Protein AF-A0A150R5T9-F1 (afdb_monomer_lite)

Radius of gyration: 18.79 Å; chains: 1; bounding box: 43×39×70 Å

Foldseek 3Di:
DPPVLVCVLPVQLVVLLVCLQCCCCPVVVFDSLLSCLQLVQLLVCQCQQVVCCCPPLVQKDFPDDSSVVSSSRSSQLSVLCVVCVVLLPPPDDPVSLQVLLQSQLQSQLVSQLVSQLSCVVVVRMDGLAPVVVVVDDSSVSSNVPSNVPRSVVSSLSRNLSSVSCCCCPVVVPSVCSVVSSVVRNVVVNVVSVVVSVVRRDPVSVVVVPDDPPDDDD

Sequence (217 aa):
MNPVQQRLLWLVPSLLMTIHFLYWPLVRGTSIAFPVFVAVIPFLFGLLMVGTAVRIWHLWSWTIPMPHVCFLWASYTTLGPLVLNDTISMPFSAMGVVKMSLLTGFISAVTGTVIDTISMDERLLTVHSRVAATGVGTVKTVIAYSFLFFGAFGLFIGPITKVGHYYLVELGDTSRIWLLILLTIVPICVLFLAYFALMSNPRGALAAKQPDSAGSP

Structure (mmCIF, N/CA/C/O backbone):
data_AF-A0A150R5T9-F1
#
_entry.id   AF-A0A150R5T9-F1
#
loop_
_atom_site.group_PDB
_atom_site.id
_atom_site.type_symbol
_atom_site.label_atom_id
_atom_site.label_alt_id
_atom_site.label_comp_id
_atom_site.label_asym_id
_atom_site.label_entity_id
_atom_site.label_seq_id
_atom_site.pdbx_PDB_ins_code
_atom_site.Cartn_x
_atom_site.Cartn_y
_atom_site.Cartn_z
_atom_site.occupancy
_atom_site.B_iso_or_equiv
_atom_site.auth_seq_id
_atom_site.auth_comp_id
_atom_site.auth_asym_id
_atom_site.auth_atom_id
_atom_site.pdbx_PDB_model_num
ATOM 1 N N . MET A 1 1 ? -10.426 -14.598 20.461 1.00 60.78 1 MET A N 1
ATOM 2 C CA . MET A 1 1 ? -10.060 -15.017 19.098 1.00 60.78 1 MET A CA 1
ATOM 3 C C . MET A 1 1 ? -9.721 -16.499 19.115 1.00 60.78 1 MET A C 1
ATOM 5 O O . MET A 1 1 ? -8.923 -16.915 19.951 1.00 60.78 1 MET A O 1
ATOM 9 N N . ASN A 1 2 ? -10.359 -17.309 18.268 1.00 72.31 2 ASN A N 1
ATOM 10 C CA . ASN A 1 2 ? -9.978 -18.716 18.115 1.00 72.31 2 ASN A CA 1
ATOM 11 C C . ASN A 1 2 ? -8.604 -18.781 17.403 1.00 72.31 2 ASN A C 1
ATOM 13 O O . ASN A 1 2 ? -8.370 -17.984 16.488 1.00 72.31 2 ASN A O 1
ATOM 17 N N . PRO A 1 3 ? -7.694 -19.704 17.772 1.00 69.19 3 PRO A N 1
ATOM 18 C CA . PRO A 1 3 ? -6.396 -19.889 17.112 1.00 69.19 3 PRO A CA 1
ATOM 19 C C . PRO A 1 3 ? -6.428 -19.901 15.574 1.00 69.19 3 PRO A C 1
ATOM 21 O O . PRO A 1 3 ? -5.470 -19.468 14.935 1.00 69.19 3 PRO A O 1
ATOM 24 N N . VAL A 1 4 ? -7.521 -20.370 14.965 1.00 66.81 4 VAL A N 1
ATOM 25 C CA . VAL A 1 4 ? -7.698 -20.391 13.503 1.00 66.81 4 VAL A CA 1
ATOM 26 C C . VAL A 1 4 ? -7.825 -18.979 12.919 1.00 66.81 4 VAL A C 1
ATOM 28 O O . VAL A 1 4 ? -7.137 -18.662 11.951 1.00 66.81 4 VAL A O 1
ATOM 31 N N . GLN A 1 5 ? -8.632 -18.108 13.531 1.00 67.31 5 GLN A N 1
ATOM 32 C CA . GLN A 1 5 ? -8.806 -16.712 13.098 1.00 67.31 5 GLN A CA 1
ATOM 33 C C . GLN A 1 5 ? -7.491 -15.935 13.212 1.00 67.31 5 GLN A C 1
ATOM 35 O O . GLN A 1 5 ? -7.099 -15.224 12.289 1.00 67.31 5 GLN A O 1
ATOM 40 N N . GLN A 1 6 ? -6.748 -16.167 14.299 1.00 67.81 6 GLN A N 1
ATOM 41 C CA . GLN A 1 6 ? -5.431 -15.569 14.498 1.00 67.81 6 GLN A CA 1
ATOM 42 C C . GLN A 1 6 ? -4.438 -15.990 13.414 1.00 67.81 6 GLN A C 1
ATOM 44 O O . GLN A 1 6 ? -3.696 -15.157 12.907 1.00 67.81 6 GLN A O 1
ATOM 49 N N . ARG A 1 7 ? -4.428 -17.270 13.029 1.00 71.88 7 ARG A N 1
ATOM 50 C CA . ARG A 1 7 ? -3.554 -17.764 11.956 1.00 71.88 7 ARG A CA 1
ATOM 51 C C . ARG A 1 7 ? -3.935 -17.178 10.601 1.00 71.88 7 ARG A C 1
ATOM 53 O O . ARG A 1 7 ? -3.044 -16.776 9.863 1.00 71.88 7 ARG A O 1
ATOM 60 N N . LEU A 1 8 ? -5.228 -17.089 10.288 1.00 70.12 8 LEU A N 1
ATOM 61 C CA . LEU A 1 8 ? -5.704 -16.531 9.018 1.0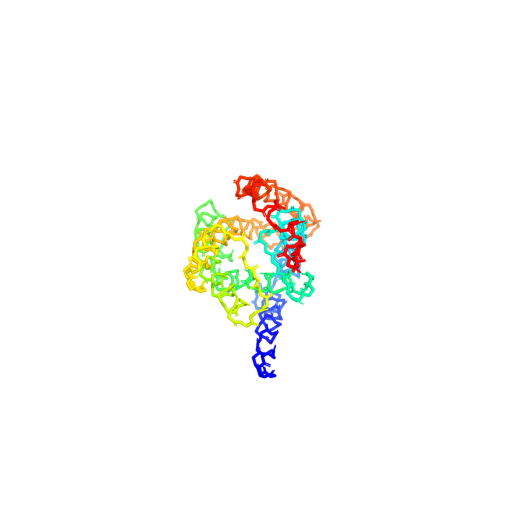0 70.12 8 LEU A CA 1
ATOM 62 C C . LEU A 1 8 ? -5.364 -15.045 8.866 1.00 70.12 8 LEU A C 1
ATOM 64 O O . LEU A 1 8 ? -4.950 -14.633 7.782 1.00 70.12 8 LEU A O 1
ATOM 68 N N . LEU A 1 9 ? -5.444 -14.276 9.958 1.00 75.62 9 LEU A N 1
ATOM 69 C CA . LEU A 1 9 ? -5.082 -12.858 9.977 1.00 75.62 9 LEU A CA 1
ATOM 70 C C . LEU A 1 9 ? -3.627 -12.609 9.556 1.00 75.62 9 LEU A C 1
ATOM 72 O O . LEU A 1 9 ? -3.348 -11.578 8.957 1.00 75.62 9 LEU A O 1
ATOM 76 N N . TRP A 1 10 ? -2.711 -13.540 9.836 1.00 82.25 10 TRP A N 1
ATOM 77 C CA . TRP A 1 10 ? -1.294 -13.416 9.468 1.00 82.25 10 TRP A CA 1
ATOM 78 C C . TRP A 1 10 ? -0.943 -14.146 8.176 1.00 82.25 10 TRP A C 1
ATOM 80 O O . TRP A 1 10 ? -0.088 -13.681 7.418 1.00 82.25 10 TRP A O 1
ATOM 90 N N . LEU A 1 11 ? -1.606 -15.270 7.904 1.00 87.69 11 LEU A N 1
ATOM 91 C CA . LEU A 1 11 ? -1.332 -16.105 6.740 1.00 87.69 11 LEU A CA 1
ATOM 92 C C . LEU A 1 11 ? -1.609 -15.348 5.441 1.00 87.69 11 LEU A C 1
ATOM 94 O O . LEU A 1 11 ? -0.759 -15.340 4.556 1.00 87.69 11 LEU A O 1
ATOM 98 N N . VAL A 1 12 ? -2.763 -14.681 5.339 1.00 89.12 12 VAL A N 1
ATOM 99 C CA . VAL A 1 12 ? -3.156 -13.962 4.118 1.00 89.12 12 VAL A CA 1
ATOM 100 C C . VAL A 1 12 ? -2.175 -12.824 3.784 1.00 89.12 12 VAL A C 1
ATOM 102 O O . VAL A 1 12 ? -1.632 -12.839 2.680 1.00 89.12 12 VAL A O 1
ATOM 105 N N . PRO A 1 13 ? -1.847 -11.894 4.703 1.00 91.38 13 PRO A N 1
ATOM 106 C CA . PRO A 1 13 ? -0.811 -10.880 4.481 1.00 91.38 13 PRO A CA 1
ATOM 107 C C . PRO A 1 13 ? 0.553 -11.461 4.094 1.00 91.38 13 PRO A C 1
ATOM 109 O O . PRO A 1 13 ? 1.187 -10.983 3.156 1.00 91.38 13 PRO A O 1
ATOM 112 N N . SER A 1 14 ? 0.986 -12.528 4.773 1.00 92.81 14 SER A N 1
ATOM 113 C CA . SER A 1 14 ? 2.282 -13.170 4.513 1.00 92.81 14 SER A CA 1
ATOM 114 C C . SER A 1 14 ? 2.349 -13.784 3.116 1.00 92.81 14 SER A C 1
ATOM 116 O O . SER A 1 14 ? 3.346 -13.622 2.409 1.00 92.81 14 SER A O 1
ATOM 118 N N . LEU A 1 15 ? 1.273 -14.452 2.693 1.00 93.81 15 LEU A N 1
ATOM 119 C CA . LEU A 1 15 ? 1.143 -14.994 1.344 1.00 93.81 15 LEU A CA 1
ATOM 120 C C . LEU A 1 15 ? 1.102 -13.879 0.303 1.00 93.81 15 LEU A C 1
ATOM 122 O O . LEU A 1 15 ? 1.831 -13.962 -0.679 1.00 93.81 15 LEU A O 1
ATOM 126 N N . LEU A 1 16 ? 0.316 -12.823 0.526 1.00 93.44 16 LEU A N 1
ATOM 127 C CA . LEU A 1 16 ? 0.246 -11.677 -0.386 1.00 93.44 16 LEU A CA 1
ATOM 128 C C . LEU A 1 16 ? 1.615 -11.035 -0.589 1.00 93.44 16 LEU A C 1
ATOM 130 O O . LEU A 1 16 ? 2.010 -10.788 -1.726 1.00 93.44 16 LEU A O 1
ATOM 134 N N . MET A 1 17 ? 2.361 -10.816 0.494 1.00 95.12 17 MET A N 1
ATOM 135 C CA . MET A 1 17 ? 3.683 -10.209 0.405 1.00 95.12 17 MET A CA 1
ATOM 136 C C . MET A 1 17 ? 4.687 -11.138 -0.283 1.00 95.12 17 MET A C 1
ATOM 138 O O . MET A 1 17 ? 5.456 -10.698 -1.133 1.00 95.12 17 MET A O 1
ATOM 142 N N . THR A 1 18 ? 4.629 -12.439 0.003 1.00 96.25 18 THR A N 1
ATOM 143 C CA . THR A 1 18 ? 5.462 -13.442 -0.679 1.00 96.25 18 THR A CA 1
ATOM 144 C C . THR A 1 18 ? 5.159 -13.482 -2.177 1.00 96.25 18 THR A C 1
ATOM 146 O O . THR A 1 18 ? 6.074 -13.403 -2.993 1.00 96.25 18 THR A O 1
ATOM 149 N N . ILE A 1 19 ? 3.879 -13.530 -2.556 1.00 96.31 19 ILE A N 1
ATOM 150 C CA . ILE A 1 19 ? 3.444 -13.490 -3.957 1.00 96.31 19 ILE A CA 1
ATOM 151 C C . ILE A 1 19 ? 3.919 -12.197 -4.615 1.00 96.31 19 ILE A C 1
ATOM 153 O O . ILE A 1 19 ? 4.456 -12.258 -5.711 1.00 96.31 19 ILE A O 1
ATOM 157 N N . HIS A 1 20 ? 3.796 -11.045 -3.954 1.00 95.38 20 HIS A N 1
ATOM 158 C CA . HIS A 1 20 ? 4.288 -9.764 -4.468 1.00 95.38 20 HIS A CA 1
ATOM 159 C C . HIS A 1 20 ? 5.788 -9.804 -4.771 1.00 95.38 20 HIS A C 1
ATOM 161 O O . HIS A 1 20 ? 6.204 -9.500 -5.887 1.00 95.38 20 HIS A O 1
ATOM 167 N N . PHE A 1 21 ? 6.607 -10.246 -3.819 1.00 96.62 21 PHE A N 1
ATOM 168 C CA . PHE A 1 21 ? 8.060 -10.296 -3.994 1.00 96.62 21 PHE A CA 1
ATOM 169 C C . PHE A 1 21 ? 8.538 -11.350 -5.003 1.00 96.62 21 PHE A C 1
ATOM 171 O O . PHE A 1 21 ? 9.609 -11.176 -5.580 1.00 96.62 21 PHE A O 1
ATOM 178 N N . LEU A 1 22 ? 7.759 -12.408 -5.249 1.00 96.31 22 LEU A N 1
ATOM 179 C CA . LEU A 1 22 ? 8.083 -13.437 -6.242 1.00 96.31 22 LEU A CA 1
ATOM 180 C C . LEU A 1 22 ? 7.537 -13.111 -7.637 1.00 96.31 22 LEU A C 1
ATOM 182 O O . LEU A 1 22 ? 8.223 -13.330 -8.631 1.00 96.31 22 LEU A O 1
ATOM 186 N N . TYR A 1 23 ? 6.320 -12.579 -7.728 1.00 96.00 23 TYR A N 1
ATOM 187 C CA . TYR A 1 23 ? 5.625 -12.346 -8.992 1.00 96.00 23 TYR A CA 1
ATOM 188 C C . TYR A 1 23 ? 6.390 -11.373 -9.890 1.00 96.00 23 TYR A C 1
ATOM 190 O O . TYR A 1 23 ? 6.631 -11.667 -11.060 1.00 96.00 23 TYR A O 1
ATOM 198 N N . TRP A 1 24 ? 6.811 -10.228 -9.353 1.00 94.94 24 TRP A N 1
ATOM 199 C CA . TRP A 1 24 ? 7.452 -9.191 -10.163 1.00 94.94 24 TRP A CA 1
ATOM 200 C C . TRP A 1 24 ? 8.783 -9.660 -10.782 1.00 94.94 24 TRP A C 1
ATOM 202 O O . TRP A 1 24 ? 8.922 -9.573 -12.005 1.00 94.94 24 TRP A O 1
ATOM 212 N N . PRO A 1 25 ? 9.723 -10.256 -10.024 1.00 95.12 25 PRO A N 1
ATOM 213 C CA . PRO A 1 25 ? 10.957 -10.756 -10.619 1.00 95.12 25 PRO A CA 1
ATOM 214 C C . PRO A 1 25 ? 10.773 -12.009 -11.471 1.00 95.12 25 PRO A C 1
ATOM 216 O O . PRO A 1 25 ? 11.349 -12.091 -12.551 1.00 95.12 25 PRO A O 1
ATOM 219 N N . LEU A 1 26 ? 9.976 -12.984 -11.019 1.00 96.12 26 LEU A N 1
ATOM 220 C CA . LEU A 1 26 ? 9.905 -14.291 -11.684 1.00 96.12 26 LEU A CA 1
ATOM 221 C C . LEU A 1 26 ? 8.956 -14.311 -12.883 1.00 96.12 26 LEU A C 1
ATOM 223 O O . LEU A 1 26 ? 9.226 -15.007 -13.855 1.00 96.12 26 LEU A O 1
ATOM 227 N N . VAL A 1 27 ? 7.845 -13.571 -12.824 1.00 94.06 27 VAL A N 1
ATOM 228 C CA . VAL A 1 27 ? 6.820 -13.571 -13.883 1.00 94.06 27 VAL A CA 1
ATOM 229 C C . VAL A 1 27 ? 6.990 -12.380 -14.816 1.00 94.06 27 VAL A C 1
ATOM 231 O O . VAL A 1 27 ? 6.840 -12.518 -16.027 1.00 94.06 27 VAL A O 1
ATOM 234 N N . ARG A 1 28 ? 7.304 -11.199 -14.269 1.00 91.62 28 ARG A N 1
ATOM 235 C CA . ARG A 1 28 ? 7.463 -9.964 -15.055 1.00 91.62 28 ARG A CA 1
ATOM 236 C C . ARG A 1 28 ? 8.916 -9.628 -15.388 1.00 91.62 28 ARG A C 1
ATOM 238 O O . ARG A 1 28 ? 9.143 -8.669 -16.116 1.00 91.62 28 ARG A O 1
ATOM 245 N N . GLY A 1 29 ? 9.882 -10.406 -14.896 1.00 90.31 29 GLY A N 1
ATOM 246 C CA . GLY A 1 29 ? 11.302 -10.206 -15.196 1.00 90.31 29 GLY A CA 1
ATOM 247 C C . GLY A 1 29 ? 11.871 -8.897 -14.645 1.00 90.31 29 GLY A C 1
ATOM 248 O O . GLY A 1 29 ? 12.865 -8.399 -15.167 1.00 90.31 29 GLY A O 1
ATOM 249 N N . THR A 1 30 ? 11.238 -8.295 -13.633 1.00 91.25 30 THR A N 1
ATOM 250 C CA . THR A 1 30 ? 11.674 -6.999 -13.094 1.00 91.25 30 THR A CA 1
ATOM 251 C C . THR A 1 30 ? 12.735 -7.162 -12.007 1.00 91.25 30 THR A C 1
ATOM 253 O O . THR A 1 30 ? 12.811 -8.180 -11.324 1.00 91.25 30 THR A O 1
ATOM 256 N N . SER A 1 31 ? 13.506 -6.108 -11.739 1.00 92.94 31 SER A N 1
ATOM 257 C CA . SER A 1 31 ? 14.333 -6.056 -10.526 1.00 92.94 31 SER A CA 1
ATOM 258 C C . SER A 1 31 ? 13.476 -6.127 -9.251 1.00 92.94 31 SER A C 1
ATOM 260 O O . SER A 1 31 ? 12.324 -5.685 -9.238 1.00 92.94 31 SER A O 1
ATOM 262 N N . ILE A 1 32 ? 14.071 -6.603 -8.148 1.00 95.06 32 ILE A N 1
ATOM 263 C CA . ILE A 1 32 ? 13.472 -6.579 -6.801 1.00 95.06 32 ILE A CA 1
ATOM 264 C C . ILE A 1 32 ? 13.220 -5.148 -6.296 1.00 95.06 32 ILE A C 1
ATOM 266 O O . ILE A 1 32 ? 12.430 -4.936 -5.378 1.00 95.06 32 ILE A O 1
ATOM 270 N N . ALA A 1 33 ? 13.857 -4.147 -6.910 1.00 95.94 33 ALA A N 1
ATOM 271 C CA . ALA A 1 33 ? 13.681 -2.744 -6.555 1.00 95.94 33 ALA A CA 1
ATOM 272 C C . ALA A 1 33 ? 12.210 -2.300 -6.631 1.00 95.94 33 ALA A C 1
ATOM 274 O O . ALA A 1 33 ? 11.739 -1.578 -5.755 1.00 95.94 33 ALA A O 1
ATOM 275 N N . PHE A 1 34 ? 11.465 -2.761 -7.640 1.00 95.25 34 PHE A N 1
ATOM 276 C CA . PHE A 1 34 ? 10.059 -2.399 -7.800 1.00 95.25 34 PHE A CA 1
ATOM 277 C C . PHE A 1 34 ? 9.152 -2.961 -6.689 1.00 95.25 34 PHE A C 1
ATOM 279 O O . PHE A 1 34 ? 8.464 -2.167 -6.041 1.00 95.25 34 PHE A O 1
ATOM 286 N N . PRO A 1 35 ? 9.150 -4.275 -6.380 1.00 95.38 35 PRO A N 1
ATOM 287 C CA . PRO A 1 35 ? 8.343 -4.778 -5.276 1.00 95.38 35 PRO A CA 1
ATOM 288 C C . PRO A 1 35 ? 8.750 -4.188 -3.917 1.00 95.38 35 PRO A C 1
ATOM 290 O O . PRO A 1 35 ? 7.856 -3.891 -3.121 1.00 95.38 35 PRO A O 1
ATOM 293 N N . VAL A 1 36 ? 10.047 -3.925 -3.677 1.00 96.06 36 VAL A N 1
ATOM 294 C CA . VAL A 1 36 ? 10.515 -3.192 -2.482 1.00 96.06 36 VAL A CA 1
ATOM 295 C C . VAL A 1 36 ? 9.888 -1.801 -2.419 1.00 96.06 36 VAL A C 1
ATOM 297 O O . VAL A 1 36 ? 9.308 -1.445 -1.396 1.00 96.06 36 VAL A O 1
ATOM 300 N N . PHE A 1 37 ? 9.968 -1.029 -3.505 1.00 95.81 37 PHE A N 1
ATOM 301 C CA . PHE A 1 37 ? 9.407 0.320 -3.586 1.00 95.81 37 PHE A CA 1
ATOM 302 C C . PHE A 1 37 ? 7.922 0.335 -3.203 1.00 95.81 37 PHE A C 1
ATOM 304 O O . PHE A 1 37 ? 7.515 1.083 -2.313 1.00 95.81 37 PHE A O 1
ATOM 311 N N . VAL A 1 38 ? 7.130 -0.552 -3.808 1.00 94.19 38 VAL A N 1
ATOM 312 C CA . VAL A 1 38 ? 5.682 -0.641 -3.574 1.00 94.19 38 VAL A CA 1
ATOM 313 C C . VAL A 1 38 ? 5.344 -1.044 -2.134 1.00 94.19 38 VAL A C 1
ATOM 315 O O . VAL A 1 38 ? 4.374 -0.531 -1.584 1.00 94.19 38 VAL A O 1
ATOM 318 N N . ALA A 1 39 ? 6.114 -1.941 -1.513 1.00 95.38 39 ALA A N 1
ATOM 319 C CA . ALA A 1 39 ? 5.830 -2.434 -0.162 1.00 95.38 39 ALA A CA 1
ATOM 320 C C . ALA A 1 39 ? 6.323 -1.486 0.947 1.00 95.38 39 ALA A C 1
ATOM 322 O O . ALA A 1 39 ? 5.670 -1.337 1.982 1.00 95.38 39 ALA A O 1
ATOM 323 N N . VAL A 1 40 ? 7.464 -0.820 0.744 1.00 95.56 40 VAL A N 1
ATOM 324 C CA . VAL A 1 40 ? 8.081 0.047 1.761 1.00 95.56 40 VAL A CA 1
ATOM 325 C C . VAL A 1 40 ? 7.263 1.314 2.000 1.00 95.56 40 VAL A C 1
ATOM 327 O O . VAL A 1 40 ? 7.129 1.737 3.146 1.00 95.56 40 VAL A O 1
ATOM 330 N N . ILE A 1 41 ? 6.674 1.908 0.961 1.00 94.44 41 ILE A N 1
ATOM 331 C CA . ILE A 1 41 ? 5.875 3.138 1.090 1.00 94.44 41 ILE A CA 1
ATOM 332 C C . ILE A 1 41 ? 4.703 2.985 2.080 1.00 94.44 41 ILE A C 1
ATOM 334 O O . ILE A 1 41 ? 4.657 3.749 3.046 1.00 94.44 41 ILE A O 1
ATOM 338 N N . PRO A 1 42 ? 3.771 2.024 1.920 1.00 93.62 42 PRO A N 1
ATOM 339 C CA . PRO A 1 42 ? 2.676 1.838 2.870 1.00 93.62 42 PRO A CA 1
ATOM 340 C C . PRO A 1 42 ? 3.157 1.418 4.260 1.00 93.62 42 PRO A C 1
ATOM 342 O O . PRO A 1 42 ? 2.545 1.807 5.253 1.00 93.62 42 PRO A O 1
ATOM 345 N N . PHE A 1 43 ? 4.273 0.689 4.356 1.00 95.50 43 PHE A N 1
ATOM 346 C CA . PHE A 1 43 ? 4.866 0.338 5.645 1.00 95.50 43 PHE A CA 1
ATOM 347 C C . PHE A 1 43 ? 5.357 1.581 6.403 1.00 95.50 43 PHE A C 1
ATOM 349 O O . PHE A 1 43 ? 4.992 1.790 7.562 1.00 95.50 43 PHE A O 1
ATOM 356 N N . LEU A 1 44 ? 6.142 2.441 5.744 1.00 95.00 44 LEU A N 1
ATOM 357 C CA . LEU A 1 44 ? 6.617 3.701 6.320 1.00 95.00 44 LEU A CA 1
ATOM 358 C C . LEU A 1 44 ? 5.458 4.648 6.622 1.00 95.00 44 LEU A C 1
ATOM 360 O O . LEU A 1 44 ? 5.456 5.295 7.666 1.00 95.00 44 LEU A O 1
ATOM 364 N N . PHE A 1 45 ? 4.448 4.696 5.752 1.00 93.69 45 PHE A N 1
ATOM 365 C CA . PHE A 1 45 ? 3.245 5.485 5.994 1.00 93.69 45 PHE A CA 1
ATOM 366 C C . PHE A 1 45 ? 2.521 5.003 7.253 1.00 93.69 45 PHE A C 1
ATOM 368 O O . PHE A 1 45 ? 2.160 5.822 8.092 1.00 93.69 45 PHE A O 1
ATOM 375 N N . GLY A 1 46 ? 2.375 3.690 7.443 1.00 92.62 46 GLY A N 1
ATOM 376 C CA . GLY A 1 46 ? 1.842 3.116 8.677 1.00 92.62 46 GLY A CA 1
ATOM 377 C C . GLY A 1 46 ? 2.623 3.579 9.910 1.00 92.62 46 GLY A C 1
ATOM 378 O O . GLY A 1 46 ? 2.042 4.104 10.861 1.00 92.62 46 GLY A O 1
ATOM 379 N N . LEU A 1 47 ? 3.952 3.471 9.874 1.00 92.50 47 LEU A N 1
ATOM 380 C CA . LEU A 1 47 ? 4.799 3.851 11.006 1.00 92.50 47 LEU A CA 1
ATOM 381 C C . LEU A 1 47 ? 4.692 5.340 11.343 1.00 92.50 47 LEU A C 1
ATOM 383 O O . LEU A 1 47 ? 4.550 5.699 12.513 1.00 92.50 47 LEU A O 1
ATOM 387 N N . LEU A 1 48 ? 4.762 6.197 10.325 1.00 92.62 48 LEU A N 1
ATOM 388 C CA . LEU A 1 48 ? 4.803 7.644 10.499 1.00 92.62 48 LEU A CA 1
ATOM 389 C C . LEU A 1 48 ? 3.417 8.218 10.771 1.00 92.62 48 LEU A C 1
ATOM 391 O O . LEU A 1 48 ? 3.249 9.002 11.696 1.00 92.62 48 LEU A O 1
ATOM 395 N N . MET A 1 49 ? 2.410 7.830 9.996 1.00 91.06 49 MET A N 1
ATOM 396 C CA . MET A 1 49 ? 1.101 8.478 10.012 1.00 91.06 49 MET A CA 1
ATOM 397 C C . MET A 1 49 ? 0.121 7.793 10.942 1.00 91.06 49 MET A C 1
ATOM 399 O O . MET A 1 49 ? -0.454 8.449 11.810 1.00 91.06 49 MET A O 1
ATOM 403 N N . VAL A 1 50 ? -0.037 6.477 10.818 1.00 88.25 50 VAL A N 1
ATOM 404 C CA . VAL A 1 50 ? -0.931 5.718 11.707 1.00 88.25 50 VAL A CA 1
ATOM 405 C C . VAL A 1 50 ? -0.355 5.695 13.117 1.00 88.25 50 VAL A C 1
ATOM 407 O O . VAL A 1 50 ? -1.079 5.938 14.081 1.00 88.25 50 VAL A O 1
ATOM 410 N N . GLY A 1 51 ? 0.963 5.513 13.245 1.00 87.94 51 GLY A N 1
ATOM 411 C CA . GLY A 1 51 ? 1.662 5.621 14.524 1.00 87.94 51 GLY A CA 1
ATOM 412 C C . GLY A 1 51 ? 1.425 6.965 15.217 1.00 87.94 51 GLY A C 1
ATOM 413 O O . GLY A 1 51 ? 1.114 6.996 16.410 1.00 87.94 51 GLY A O 1
ATOM 414 N N . THR A 1 52 ? 1.492 8.072 14.472 1.00 87.94 52 THR A N 1
ATOM 415 C CA . THR A 1 52 ? 1.207 9.412 15.009 1.00 87.94 52 THR A CA 1
ATOM 416 C C . THR A 1 52 ? -0.275 9.583 15.354 1.00 87.94 52 THR A C 1
ATOM 418 O O . THR A 1 52 ? -0.592 10.085 16.429 1.00 87.94 52 THR A O 1
ATOM 421 N N . ALA A 1 53 ? -1.195 9.098 14.519 1.00 86.50 53 ALA A N 1
ATOM 422 C CA . ALA A 1 53 ? -2.635 9.116 14.796 1.00 86.50 53 ALA A CA 1
ATOM 423 C C . ALA A 1 53 ? -3.042 8.345 16.051 1.00 86.50 53 ALA A C 1
ATOM 425 O O . ALA A 1 53 ? -3.920 8.795 16.786 1.00 86.50 53 ALA A O 1
ATOM 426 N N . VAL A 1 54 ? -2.376 7.228 16.332 1.00 87.38 54 VAL A N 1
ATOM 427 C CA . VAL A 1 54 ? -2.581 6.445 17.556 1.00 87.38 54 VAL A CA 1
ATOM 428 C C . VAL A 1 54 ? -2.008 7.165 18.779 1.00 87.38 54 VAL A C 1
ATOM 430 O O . VAL A 1 54 ? -2.651 7.205 19.826 1.00 87.38 54 VAL A O 1
ATOM 433 N N . ARG A 1 55 ? -0.807 7.747 18.662 1.00 86.69 55 ARG A N 1
ATOM 434 C CA . ARG A 1 55 ? -0.077 8.327 19.805 1.00 86.69 55 ARG A CA 1
ATOM 435 C C . ARG A 1 55 ? -0.501 9.745 20.174 1.00 86.69 55 ARG A C 1
ATOM 437 O O . ARG A 1 55 ? -0.557 10.051 21.357 1.00 86.69 55 ARG A O 1
ATOM 444 N N . ILE A 1 56 ? -0.727 10.606 19.184 1.00 86.00 56 ILE A N 1
ATOM 445 C CA . ILE A 1 56 ? -0.960 12.044 19.389 1.00 86.00 56 ILE A CA 1
ATOM 446 C C . ILE A 1 56 ? -2.453 12.354 19.404 1.00 86.00 56 ILE A C 1
ATOM 448 O O . ILE A 1 56 ? -2.940 13.035 20.301 1.00 86.00 56 ILE A O 1
ATOM 452 N N . TRP A 1 57 ? -3.181 11.858 18.404 1.00 82.25 57 TRP A N 1
ATOM 453 C CA . TRP A 1 57 ? -4.596 12.191 18.218 1.00 82.25 57 TRP A CA 1
ATOM 454 C C . TRP A 1 57 ? -5.552 11.148 18.791 1.00 82.25 57 TRP A C 1
ATOM 456 O O . TRP A 1 57 ? -6.757 11.387 18.807 1.00 82.25 57 TRP A O 1
ATOM 466 N N . HIS A 1 58 ? -5.023 10.015 19.262 1.00 85.75 58 HIS A N 1
ATOM 467 C CA . HIS A 1 58 ? -5.782 8.897 19.817 1.00 85.75 58 HIS A CA 1
ATOM 468 C C . HIS A 1 58 ? -6.957 8.459 18.934 1.00 85.75 58 HIS A C 1
ATOM 470 O O . HIS A 1 58 ? -7.979 8.034 19.451 1.00 85.75 58 HIS A O 1
ATOM 476 N N . LEU A 1 59 ? -6.828 8.552 17.604 1.00 84.62 59 LEU A N 1
ATOM 477 C CA . LEU A 1 59 ? -7.915 8.200 16.676 1.00 84.62 59 LEU A CA 1
ATOM 478 C C . LEU A 1 59 ? -8.196 6.694 16.673 1.00 84.62 59 LEU A C 1
ATOM 480 O O . LEU A 1 59 ? -9.324 6.259 16.445 1.00 84.62 59 LEU A O 1
ATOM 484 N N . TRP A 1 60 ? -7.158 5.907 16.950 1.00 89.50 60 TRP A N 1
ATOM 485 C CA . TRP A 1 60 ? -7.201 4.455 16.971 1.00 89.50 60 TRP A CA 1
ATOM 486 C C . TRP A 1 60 ? -6.424 3.906 18.158 1.00 89.50 60 TRP A C 1
ATOM 488 O O . TRP A 1 60 ? -5.488 4.526 18.667 1.00 89.50 60 TRP A O 1
ATOM 498 N N . SER A 1 61 ? -6.775 2.699 18.571 1.00 90.19 61 SER A N 1
ATOM 499 C CA . SER A 1 61 ? -5.968 1.880 19.467 1.00 90.19 61 SER A CA 1
ATOM 500 C C . SER A 1 61 ? -5.874 0.477 18.900 1.00 90.19 61 SER A C 1
ATOM 502 O O . SER A 1 61 ? -6.885 -0.111 18.530 1.00 90.19 61 SER A O 1
ATOM 504 N N . TRP A 1 62 ? -4.651 -0.037 18.830 1.00 90.25 62 TRP A N 1
ATOM 505 C CA . TRP A 1 62 ? -4.365 -1.379 18.344 1.00 90.25 62 TRP A CA 1
ATOM 506 C C . TRP A 1 62 ? -3.851 -2.232 19.497 1.00 90.25 62 TRP A C 1
ATOM 508 O O . TRP A 1 62 ? -2.989 -1.786 20.254 1.00 90.25 62 TRP A O 1
ATOM 518 N N . THR A 1 63 ? -4.357 -3.457 19.625 1.00 89.88 63 THR A N 1
ATOM 519 C CA . THR A 1 63 ? -3.867 -4.419 20.631 1.00 89.88 63 THR A CA 1
ATOM 520 C C . THR A 1 63 ? -2.596 -5.140 20.179 1.00 89.88 63 THR A C 1
ATOM 522 O O . THR A 1 63 ? -1.888 -5.728 20.994 1.00 89.88 63 THR A O 1
ATOM 525 N N . ILE A 1 64 ? -2.284 -5.072 18.882 1.00 88.31 64 ILE A N 1
ATOM 526 C CA . ILE A 1 64 ? -1.078 -5.636 18.274 1.00 88.31 64 ILE A CA 1
ATOM 527 C C . ILE A 1 64 ? 0.017 -4.571 18.092 1.00 88.31 64 ILE A C 1
ATOM 529 O O . ILE A 1 64 ? -0.289 -3.385 17.936 1.00 88.31 64 ILE A O 1
ATOM 533 N N . PRO A 1 65 ? 1.308 -4.962 18.068 1.00 90.31 65 PRO A N 1
ATOM 534 C CA . PRO A 1 65 ? 2.402 -4.010 17.910 1.00 90.31 65 PRO A CA 1
ATOM 535 C C . PRO A 1 65 ? 2.339 -3.253 16.578 1.00 90.31 65 PRO A C 1
ATOM 537 O O . PRO A 1 65 ? 2.070 -3.839 15.531 1.00 90.31 65 PRO A O 1
ATOM 540 N N . MET A 1 66 ? 2.699 -1.966 16.592 1.00 90.19 66 MET A N 1
ATOM 541 C CA . MET A 1 66 ? 2.639 -1.097 15.407 1.00 90.19 66 MET A CA 1
ATOM 542 C C . MET A 1 66 ? 3.344 -1.660 14.157 1.00 90.19 66 MET A C 1
ATOM 544 O O . MET A 1 66 ? 2.749 -1.588 13.083 1.00 90.19 66 MET A O 1
ATOM 548 N N . PRO A 1 67 ? 4.542 -2.282 14.237 1.00 92.00 67 PRO A N 1
ATOM 549 C CA . PRO A 1 67 ? 5.172 -2.881 13.056 1.00 92.00 67 PRO A CA 1
ATOM 550 C C . PRO A 1 67 ? 4.308 -3.951 12.381 1.00 92.00 67 PRO A C 1
ATOM 552 O O . PRO A 1 67 ? 4.33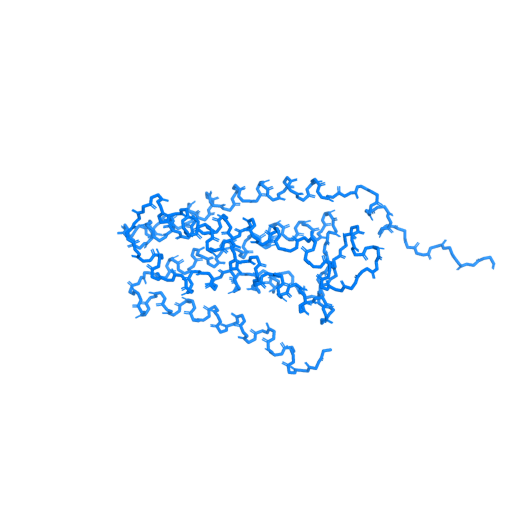5 -4.087 11.161 1.00 92.00 67 PRO A O 1
ATOM 555 N N . HIS A 1 68 ? 3.501 -4.673 13.161 1.00 91.00 68 HIS A N 1
ATOM 556 C CA . HIS A 1 68 ? 2.592 -5.677 12.629 1.00 91.00 68 HIS A CA 1
ATOM 557 C C . HIS A 1 68 ? 1.403 -5.026 11.914 1.00 91.00 68 HIS A C 1
ATOM 559 O O . HIS A 1 68 ? 1.042 -5.463 10.828 1.00 91.00 68 HIS A O 1
ATOM 565 N N . VAL A 1 69 ? 0.847 -3.937 12.461 1.00 90.31 69 VAL A N 1
ATOM 566 C CA . VAL A 1 69 ? -0.180 -3.125 11.778 1.00 90.31 69 VAL A CA 1
ATOM 567 C C . VAL A 1 69 ? 0.354 -2.606 10.440 1.00 90.31 69 VAL A C 1
ATOM 569 O O . VAL A 1 69 ? -0.300 -2.743 9.409 1.00 90.31 69 VAL A O 1
ATOM 572 N N . CYS A 1 70 ? 1.582 -2.081 10.435 1.00 92.94 70 CYS A N 1
ATOM 573 C CA . CYS A 1 70 ? 2.238 -1.573 9.229 1.00 92.94 70 CYS A CA 1
ATOM 574 C C . CYS A 1 70 ? 2.458 -2.681 8.193 1.00 92.94 70 CYS A C 1
ATOM 576 O O . CYS A 1 70 ? 2.253 -2.459 7.002 1.00 92.94 70 CYS A O 1
ATOM 578 N N . PHE A 1 71 ? 2.834 -3.883 8.638 1.00 93.06 71 PHE A N 1
ATOM 579 C CA . PHE A 1 71 ? 2.966 -5.050 7.771 1.00 93.06 71 PHE A CA 1
ATOM 580 C C . PHE A 1 71 ? 1.627 -5.481 7.163 1.00 93.06 71 PHE A C 1
ATOM 582 O O . PHE A 1 71 ? 1.569 -5.717 5.955 1.00 93.06 71 PHE A O 1
ATOM 589 N N . LEU A 1 7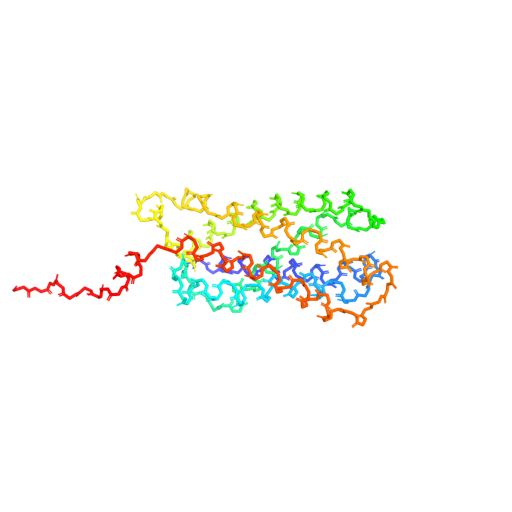2 ? 0.550 -5.540 7.959 1.00 91.38 72 LEU A N 1
ATOM 590 C CA . LEU A 1 72 ? -0.799 -5.824 7.455 1.00 91.38 72 LEU A CA 1
ATOM 591 C C . LEU A 1 72 ? -1.156 -4.832 6.346 1.00 91.38 72 LEU A C 1
ATOM 593 O O . LEU A 1 72 ? -1.484 -5.227 5.230 1.00 91.38 72 LEU A O 1
ATOM 597 N N . TRP A 1 73 ? -1.011 -3.539 6.626 1.00 88.88 73 TRP A N 1
ATOM 598 C CA . TRP A 1 73 ? -1.356 -2.474 5.690 1.00 88.88 73 TRP A CA 1
ATOM 599 C C . TRP A 1 73 ? -0.524 -2.519 4.411 1.00 88.88 73 TRP A C 1
ATOM 601 O O . TRP A 1 73 ? -1.082 -2.422 3.317 1.00 88.88 73 TRP A O 1
ATOM 611 N N . ALA A 1 74 ? 0.789 -2.721 4.525 1.00 93.44 74 ALA A N 1
ATOM 612 C CA . ALA A 1 74 ? 1.659 -2.897 3.369 1.00 93.44 74 ALA A CA 1
ATOM 613 C C . ALA A 1 74 ? 1.223 -4.094 2.516 1.00 93.44 74 ALA A C 1
ATOM 615 O O . ALA A 1 74 ? 1.090 -3.964 1.300 1.00 93.44 74 ALA A O 1
ATOM 616 N N . SER A 1 75 ? 0.900 -5.218 3.158 1.00 93.69 75 SER A N 1
ATOM 617 C CA . SER A 1 75 ? 0.472 -6.452 2.489 1.00 93.69 75 SER A CA 1
ATOM 618 C C . SER A 1 75 ? -0.826 -6.321 1.715 1.00 93.69 75 SER A C 1
ATOM 620 O O . SER A 1 75 ? -0.943 -6.808 0.590 1.00 93.69 75 SER A O 1
ATOM 622 N N . TYR A 1 76 ? -1.802 -5.614 2.269 1.00 91.25 76 TYR A N 1
ATOM 623 C CA . TYR A 1 76 ? -3.048 -5.374 1.552 1.00 91.25 76 TYR A CA 1
ATOM 624 C C . TYR A 1 76 ? -2.912 -4.282 0.493 1.00 91.25 76 TYR A C 1
ATOM 626 O O . TYR A 1 76 ? -3.549 -4.363 -0.554 1.00 91.25 76 TYR A O 1
ATOM 634 N N . THR A 1 77 ? -2.028 -3.306 0.700 1.00 90.81 77 TH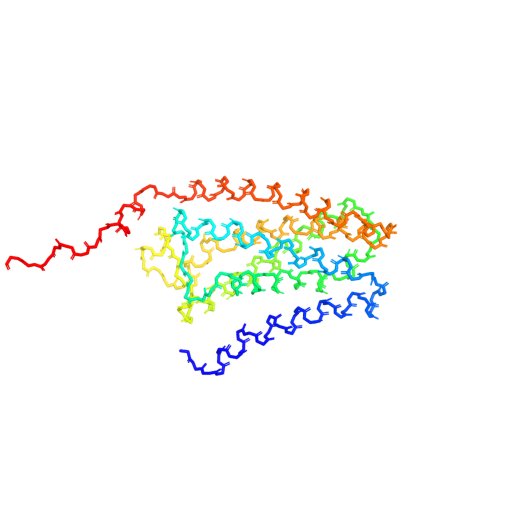R A N 1
ATOM 635 C CA . THR A 1 77 ? -1.744 -2.279 -0.312 1.00 90.81 77 THR A CA 1
ATOM 636 C C . THR A 1 77 ? -1.093 -2.887 -1.556 1.00 90.81 77 THR A C 1
ATOM 638 O O . THR A 1 77 ? -1.443 -2.504 -2.671 1.00 90.81 77 THR A O 1
ATOM 641 N N . THR A 1 78 ? -0.218 -3.891 -1.402 1.00 93.06 78 THR A N 1
ATOM 642 C CA . THR A 1 78 ? 0.389 -4.603 -2.543 1.00 93.06 78 THR A CA 1
ATOM 643 C C . THR A 1 78 ? -0.612 -5.397 -3.386 1.00 93.06 78 THR A C 1
ATOM 645 O O . THR A 1 78 ? -0.301 -5.738 -4.527 1.00 93.06 78 THR A O 1
ATOM 648 N N . LEU A 1 79 ? -1.832 -5.642 -2.888 1.00 91.19 79 LEU A N 1
ATOM 649 C CA . LEU A 1 79 ? -2.879 -6.298 -3.672 1.00 91.19 79 LEU A CA 1
ATOM 650 C C . LEU A 1 79 ? -3.251 -5.487 -4.916 1.00 91.19 79 LEU A C 1
ATOM 652 O O . LEU A 1 79 ? -3.426 -6.071 -5.980 1.00 91.19 79 LEU A O 1
ATOM 656 N N . GLY A 1 80 ? -3.354 -4.158 -4.803 1.00 90.12 80 GLY A N 1
ATOM 657 C CA . GLY A 1 80 ? -3.702 -3.295 -5.935 1.00 90.12 80 GLY A CA 1
ATOM 658 C C . GLY A 1 80 ? -2.743 -3.507 -7.111 1.00 90.12 80 GLY A C 1
ATOM 659 O O . GLY A 1 80 ? -3.189 -3.892 -8.189 1.00 90.12 80 GLY A O 1
ATOM 660 N N . PRO A 1 81 ? -1.426 -3.356 -6.902 1.00 89.38 81 PRO A N 1
ATOM 661 C CA . PRO A 1 81 ? -0.434 -3.613 -7.936 1.00 89.38 81 PRO A CA 1
ATOM 662 C C . PRO A 1 81 ? -0.427 -5.042 -8.484 1.00 89.38 81 PRO A C 1
ATOM 664 O O . PRO A 1 81 ? -0.270 -5.228 -9.688 1.00 89.38 81 PRO A O 1
ATOM 667 N N . LEU A 1 82 ? -0.643 -6.049 -7.637 1.00 92.50 82 LEU A N 1
ATOM 668 C CA . LEU A 1 82 ? -0.748 -7.440 -8.083 1.00 92.50 82 LEU A CA 1
ATOM 669 C C . LEU A 1 82 ? -1.977 -7.686 -8.967 1.00 92.50 82 LEU A C 1
ATOM 671 O O . LEU A 1 82 ? -1.863 -8.316 -10.014 1.00 92.50 82 LEU A O 1
ATOM 675 N N . VAL A 1 83 ? -3.148 -7.182 -8.580 1.00 93.62 83 VAL A N 1
ATOM 676 C CA . VAL A 1 83 ? -4.398 -7.349 -9.342 1.00 93.62 83 VAL A CA 1
ATOM 677 C C . VAL A 1 83 ? -4.369 -6.528 -10.630 1.00 93.62 83 VAL A C 1
ATOM 679 O O . VAL A 1 83 ? -4.842 -6.978 -11.668 1.00 93.62 83 VAL A O 1
ATOM 682 N N . LEU A 1 84 ? -3.774 -5.337 -10.586 1.00 94.88 84 LEU A N 1
ATOM 683 C CA . LEU A 1 84 ? -3.687 -4.407 -11.712 1.00 94.88 84 LEU A CA 1
ATOM 684 C C . LEU A 1 84 ? -2.390 -4.559 -12.518 1.00 94.88 84 LEU A C 1
ATOM 686 O O . LEU A 1 84 ? -2.007 -3.631 -13.234 1.00 94.88 84 LEU A O 1
ATOM 690 N N . ASN A 1 85 ? -1.721 -5.709 -12.415 1.00 93.69 85 ASN A N 1
ATOM 691 C CA . ASN A 1 85 ? -0.395 -5.938 -12.983 1.00 93.69 85 ASN A CA 1
ATOM 692 C C . ASN A 1 85 ? -0.316 -5.583 -14.480 1.00 93.69 85 ASN A C 1
ATOM 694 O O . ASN A 1 85 ? 0.580 -4.842 -14.868 1.00 93.69 85 ASN A O 1
ATOM 698 N N . ASP A 1 86 ? -1.296 -5.977 -15.300 1.00 92.56 86 ASP A N 1
ATOM 699 C CA . ASP A 1 86 ? -1.309 -5.642 -16.729 1.00 92.56 86 ASP A CA 1
ATOM 700 C C . ASP A 1 86 ? -1.411 -4.132 -16.970 1.00 92.56 86 ASP A C 1
ATOM 702 O O . ASP A 1 86 ? -0.753 -3.587 -17.852 1.00 92.56 86 ASP A O 1
ATOM 706 N N . THR A 1 87 ? -2.198 -3.420 -16.155 1.00 93.06 87 THR A N 1
ATOM 707 C CA . THR A 1 87 ? -2.316 -1.956 -16.266 1.00 93.06 87 THR A CA 1
ATOM 708 C C . THR A 1 87 ? -1.021 -1.261 -15.829 1.00 93.06 87 THR A C 1
ATOM 710 O O . THR A 1 87 ? -0.631 -0.239 -16.405 1.00 93.06 87 THR A O 1
ATOM 713 N N . ILE A 1 88 ? -0.316 -1.822 -14.844 1.00 93.38 88 ILE A N 1
ATOM 714 C CA . ILE A 1 88 ? 1.006 -1.344 -14.429 1.00 93.38 88 ILE A CA 1
ATOM 715 C C . ILE A 1 88 ? 2.045 -1.590 -15.520 1.00 93.38 88 ILE A C 1
ATOM 717 O O . ILE A 1 88 ? 2.797 -0.668 -15.818 1.00 93.38 88 ILE A O 1
ATOM 721 N N . SER A 1 89 ? 2.045 -2.765 -16.145 1.00 91.31 89 SER A N 1
ATOM 722 C CA . SER A 1 89 ? 3.037 -3.152 -17.152 1.00 91.31 89 SER A CA 1
ATOM 723 C C . SER A 1 89 ? 2.861 -2.476 -18.515 1.00 91.31 89 SER A C 1
ATOM 725 O O . SER A 1 89 ? 3.785 -2.506 -19.321 1.00 91.31 89 SER A O 1
ATOM 727 N N . MET A 1 90 ? 1.713 -1.849 -18.796 1.00 93.12 90 MET A N 1
ATOM 728 C CA . MET A 1 90 ? 1.563 -1.002 -19.989 1.00 93.12 90 MET A CA 1
ATOM 729 C C . MET A 1 90 ? 2.586 0.150 -19.982 1.00 93.12 90 MET A C 1
ATOM 731 O O . MET A 1 90 ? 2.875 0.664 -18.903 1.00 93.12 90 MET A O 1
ATOM 735 N N . PRO A 1 91 ? 3.062 0.642 -21.140 1.00 94.06 91 PRO A N 1
ATOM 736 C CA . PRO A 1 91 ? 3.959 1.796 -21.189 1.00 94.06 91 PRO A CA 1
ATOM 737 C C . PRO A 1 91 ? 3.412 3.010 -20.433 1.00 94.06 91 PRO A C 1
ATOM 739 O O . PRO A 1 91 ? 2.191 3.232 -20.367 1.00 94.06 91 PRO A O 1
ATOM 742 N N . PHE A 1 92 ? 4.309 3.801 -19.849 1.00 95.00 92 PHE A N 1
ATOM 743 C CA . PHE A 1 92 ? 3.911 4.980 -19.093 1.00 95.00 92 PHE A CA 1
ATOM 744 C C . PHE A 1 92 ? 3.090 5.970 -19.936 1.00 95.00 92 PHE A C 1
ATOM 746 O O . PHE A 1 92 ? 3.465 6.368 -21.036 1.00 95.00 92 PHE A O 1
ATOM 753 N N . SER A 1 93 ? 1.947 6.397 -19.395 1.00 95.56 93 SER A N 1
ATOM 754 C CA . SER A 1 93 ? 1.090 7.427 -19.985 1.00 95.56 93 SER A CA 1
ATOM 755 C C . SER A 1 93 ? 0.284 8.135 -18.898 1.00 95.56 93 SER A C 1
ATOM 757 O O . SER A 1 93 ? -0.050 7.532 -17.875 1.00 95.56 93 SER A O 1
ATOM 759 N N . ALA A 1 94 ? -0.084 9.400 -19.130 1.00 93.62 94 ALA A N 1
ATOM 760 C CA . ALA A 1 94 ? -0.903 10.170 -18.190 1.00 93.62 94 ALA A CA 1
ATOM 761 C C . ALA A 1 94 ? -2.253 9.484 -17.905 1.00 93.62 94 ALA A C 1
ATOM 763 O O . ALA A 1 94 ? -2.674 9.383 -16.754 1.00 93.62 94 ALA A O 1
ATOM 764 N N . MET A 1 95 ? -2.892 8.927 -18.939 1.00 94.44 95 MET A N 1
ATOM 765 C CA . MET A 1 95 ? -4.124 8.151 -18.780 1.00 94.44 95 MET A CA 1
ATOM 766 C C . MET A 1 95 ? -3.896 6.886 -17.941 1.00 94.44 95 MET A C 1
ATOM 768 O O . MET A 1 95 ? -4.713 6.559 -17.082 1.00 94.44 95 MET A O 1
ATOM 772 N N . GLY A 1 96 ? -2.766 6.197 -18.134 1.00 93.12 96 GLY A N 1
ATOM 773 C CA . GLY A 1 96 ? -2.381 5.050 -17.311 1.00 93.12 96 GLY A CA 1
ATOM 774 C C . GLY A 1 96 ? -2.219 5.413 -15.834 1.00 93.12 96 GLY A C 1
ATOM 775 O O . GLY A 1 96 ? -2.679 4.669 -14.971 1.00 93.12 96 GLY A O 1
ATOM 776 N N . VAL A 1 97 ? -1.636 6.576 -15.535 1.00 95.00 97 VAL A N 1
ATOM 777 C CA . VAL A 1 97 ? -1.500 7.100 -14.164 1.00 95.00 97 VAL A CA 1
ATOM 778 C C . VAL A 1 97 ? -2.868 7.372 -13.533 1.00 95.00 97 VAL A C 1
ATOM 780 O O . VAL A 1 97 ? -3.124 6.918 -12.417 1.00 95.00 97 VAL A O 1
ATOM 783 N N . VAL A 1 98 ? -3.769 8.056 -14.248 1.00 95.75 98 VAL A N 1
ATOM 784 C CA . VAL A 1 98 ? -5.133 8.342 -13.762 1.00 95.75 98 VAL A CA 1
ATOM 785 C C . VAL A 1 98 ? -5.914 7.048 -13.533 1.00 95.75 98 VAL A C 1
ATOM 787 O O . VAL A 1 98 ? -6.498 6.861 -12.466 1.00 95.75 98 VAL A O 1
ATOM 790 N N . LYS A 1 99 ? -5.874 6.113 -14.488 1.00 94.94 99 LYS A N 1
ATOM 791 C CA . LYS A 1 99 ? -6.521 4.800 -14.362 1.00 94.94 99 LYS A CA 1
ATOM 792 C C . LYS A 1 99 ? -5.999 4.037 -13.143 1.00 94.94 99 LYS A C 1
ATOM 794 O O . LYS A 1 99 ? -6.795 3.509 -12.371 1.00 94.94 99 LYS A O 1
ATOM 799 N N . MET A 1 100 ? -4.679 4.011 -12.946 1.00 95.31 100 MET A N 1
ATOM 800 C CA . MET A 1 100 ? -4.068 3.382 -11.773 1.00 95.31 100 MET A CA 1
ATOM 801 C C . MET A 1 100 ? -4.508 4.040 -10.468 1.00 95.31 100 MET A C 1
ATOM 803 O O . MET A 1 100 ? -4.769 3.333 -9.502 1.00 95.31 100 MET A O 1
ATOM 807 N N . SER A 1 101 ? -4.629 5.367 -10.433 1.00 94.81 101 SER A N 1
ATOM 808 C CA . SER A 1 101 ? -5.147 6.088 -9.266 1.00 94.81 101 SER A CA 1
ATOM 809 C C . SER A 1 101 ? -6.549 5.638 -8.896 1.00 94.81 101 SER A C 1
ATOM 811 O O . SER A 1 101 ? -6.763 5.186 -7.774 1.00 94.81 101 SER A O 1
ATOM 813 N N . LEU A 1 102 ? -7.482 5.683 -9.846 1.00 96.38 102 LEU A N 1
ATOM 814 C CA . LEU A 1 102 ? -8.883 5.360 -9.582 1.00 96.38 102 LEU A CA 1
ATOM 815 C C . LEU A 1 102 ? -9.071 3.895 -9.170 1.00 96.38 102 LEU A C 1
ATOM 817 O O . LEU A 1 102 ? -9.781 3.614 -8.205 1.00 96.38 102 LEU A O 1
ATOM 821 N N . LEU A 1 103 ? -8.412 2.963 -9.866 1.00 96.12 103 LEU A N 1
ATOM 822 C CA . LEU A 1 103 ? -8.544 1.535 -9.577 1.00 96.12 103 LEU A CA 1
ATOM 823 C C . LEU A 1 103 ? -7.891 1.161 -8.244 1.00 96.12 103 LEU A C 1
ATOM 825 O O . LEU A 1 103 ? -8.515 0.467 -7.443 1.00 96.12 103 LEU A O 1
ATOM 829 N N . THR A 1 104 ? -6.676 1.647 -7.968 1.00 95.44 104 THR A N 1
ATOM 830 C CA . THR A 1 104 ? -6.025 1.401 -6.673 1.00 95.44 104 THR A CA 1
ATOM 831 C C . THR A 1 104 ? -6.792 2.077 -5.542 1.00 95.44 104 THR A C 1
ATOM 833 O O . THR A 1 104 ? -6.986 1.455 -4.506 1.00 95.44 104 THR A O 1
ATOM 836 N N . GLY A 1 105 ? -7.306 3.294 -5.745 1.00 95.50 105 GLY A N 1
ATOM 837 C CA . GLY A 1 105 ? -8.184 3.977 -4.793 1.00 95.50 105 GLY A CA 1
ATOM 838 C C . GLY A 1 105 ? -9.401 3.135 -4.423 1.00 95.50 105 GLY A C 1
ATOM 839 O O . GLY A 1 105 ? -9.655 2.902 -3.244 1.00 95.50 105 GLY A O 1
ATOM 840 N N . PHE A 1 106 ? -10.115 2.603 -5.416 1.00 95.31 106 PHE A N 1
ATOM 841 C CA . PHE A 1 106 ? -11.274 1.746 -5.166 1.00 95.31 106 PHE A CA 1
ATOM 842 C C . PHE A 1 106 ? -10.900 0.435 -4.459 1.00 95.31 106 PHE A C 1
ATOM 844 O O . PHE A 1 106 ? -11.533 0.073 -3.467 1.00 95.31 106 PHE A O 1
ATOM 851 N N . ILE A 1 107 ? -9.849 -0.255 -4.921 1.00 95.25 107 ILE A N 1
ATOM 852 C CA . ILE A 1 107 ? -9.378 -1.501 -4.297 1.00 95.25 107 ILE A CA 1
ATOM 853 C C . ILE A 1 107 ? -8.989 -1.246 -2.840 1.00 95.25 107 ILE A C 1
ATOM 855 O O . ILE A 1 107 ? -9.432 -1.985 -1.966 1.00 95.25 107 ILE A O 1
ATOM 859 N N . SER A 1 108 ? -8.206 -0.200 -2.567 1.00 94.62 108 SER A N 1
ATOM 860 C CA . SER A 1 108 ? -7.792 0.164 -1.212 1.00 94.62 108 SER A CA 1
ATOM 861 C C . SER A 1 108 ? -8.979 0.536 -0.329 1.00 94.62 108 SER A C 1
ATOM 863 O O . SER A 1 108 ? -9.025 0.088 0.812 1.00 94.62 108 SER A O 1
ATOM 865 N N . ALA A 1 109 ? -9.956 1.293 -0.839 1.00 93.88 109 ALA A N 1
ATOM 866 C CA . ALA A 1 109 ? -11.164 1.636 -0.088 1.00 93.88 109 ALA A CA 1
ATOM 867 C C . ALA A 1 109 ? -11.910 0.378 0.378 1.00 93.88 109 ALA A C 1
ATOM 869 O O . ALA A 1 109 ? -12.225 0.243 1.558 1.00 93.88 109 ALA A O 1
ATOM 870 N N . VAL A 1 110 ? -12.139 -0.574 -0.533 1.00 93.69 110 VAL A N 1
ATOM 871 C CA . VAL A 1 110 ? -12.852 -1.819 -0.220 1.00 93.69 110 VAL A CA 1
ATOM 872 C C . VAL A 1 110 ? -12.040 -2.700 0.725 1.00 93.69 110 VAL A C 1
ATOM 874 O O . VAL A 1 110 ? -12.552 -3.117 1.764 1.00 93.69 110 VAL A O 1
ATOM 877 N N . THR A 1 111 ? -10.778 -2.986 0.398 1.00 92.19 111 THR A N 1
ATOM 878 C CA . THR A 1 111 ? -9.959 -3.907 1.199 1.00 92.19 111 THR A CA 1
ATOM 879 C C . THR A 1 111 ? -9.680 -3.342 2.581 1.00 92.19 111 THR A C 1
ATOM 881 O O . THR A 1 111 ? -9.877 -4.045 3.567 1.00 92.19 111 THR A O 1
ATOM 884 N N . GLY A 1 112 ? -9.313 -2.065 2.669 1.00 92.06 112 GLY A N 1
ATOM 885 C CA . GLY A 1 112 ? -9.090 -1.356 3.923 1.00 92.06 112 GLY A CA 1
ATOM 886 C C . GLY A 1 112 ? -10.316 -1.363 4.835 1.00 92.06 112 GLY A C 1
ATOM 887 O O . GLY A 1 112 ? -10.209 -1.699 6.012 1.00 92.06 112 GLY A O 1
ATOM 888 N N . THR A 1 113 ? -11.506 -1.087 4.291 1.00 92.50 113 THR A N 1
ATOM 889 C CA . THR A 1 113 ? -12.765 -1.181 5.049 1.00 92.50 113 THR A CA 1
ATOM 890 C C . THR A 1 113 ? -13.035 -2.600 5.552 1.00 92.50 113 THR A C 1
ATOM 892 O O . THR A 1 113 ? -13.459 -2.766 6.696 1.00 92.50 113 THR A O 1
ATOM 895 N N . VAL A 1 114 ? -12.774 -3.634 4.748 1.00 90.75 114 VAL A N 1
ATOM 896 C CA . VAL A 1 114 ? -12.927 -5.033 5.187 1.00 90.75 114 VAL A CA 1
ATOM 897 C C . VAL A 1 114 ? -11.948 -5.361 6.318 1.00 90.75 114 VAL A C 1
ATOM 899 O O . VAL A 1 114 ? -12.354 -5.938 7.326 1.00 90.75 114 VAL A O 1
ATOM 902 N N . ILE A 1 115 ? -10.686 -4.947 6.195 1.00 89.88 115 ILE A N 1
ATOM 903 C CA . ILE A 1 115 ? -9.640 -5.189 7.199 1.00 89.88 115 ILE A CA 1
ATOM 904 C C . ILE A 1 115 ? -9.986 -4.519 8.522 1.00 89.88 115 ILE A C 1
ATOM 906 O O . ILE A 1 115 ? -9.909 -5.173 9.560 1.00 89.88 115 ILE A O 1
ATOM 910 N N . ASP A 1 116 ? -10.387 -3.249 8.503 1.00 91.19 116 ASP A N 1
ATOM 911 C CA . ASP A 1 116 ? -10.758 -2.528 9.722 1.00 91.19 116 ASP A CA 1
ATOM 912 C C . ASP A 1 116 ? -12.026 -3.116 10.353 1.00 91.19 116 ASP A C 1
ATOM 914 O O . ASP A 1 116 ? -12.101 -3.225 11.574 1.00 91.19 116 ASP A O 1
ATOM 918 N N . THR A 1 117 ? -12.989 -3.577 9.545 1.00 90.62 117 THR A N 1
ATOM 919 C CA . THR A 1 117 ? -14.195 -4.261 10.047 1.00 90.62 117 THR A CA 1
ATOM 920 C C . THR A 1 117 ? -13.836 -5.546 10.782 1.00 90.62 117 THR A C 1
ATOM 922 O O . THR A 1 117 ? -14.251 -5.722 11.925 1.00 90.62 117 THR A O 1
ATOM 925 N N . ILE A 1 118 ? -13.028 -6.414 10.164 1.00 88.81 118 ILE A N 1
ATOM 926 C CA . ILE A 1 118 ? -12.561 -7.663 10.785 1.00 88.81 118 ILE A CA 1
ATOM 927 C C . ILE A 1 118 ? -11.714 -7.354 12.024 1.00 88.81 118 ILE A C 1
ATOM 929 O O . ILE A 1 118 ? -11.885 -7.977 13.065 1.00 88.81 118 ILE A O 1
ATOM 933 N N . SER A 1 119 ? -10.829 -6.359 11.943 1.00 88.94 119 SER A N 1
ATOM 934 C CA . SER A 1 119 ? -9.957 -5.980 13.059 1.00 88.94 119 SER A CA 1
ATOM 935 C C . SER A 1 119 ? -10.748 -5.436 14.248 1.00 88.94 119 SER A C 1
ATOM 937 O O . SER A 1 119 ? -10.378 -5.702 15.389 1.00 88.94 119 SER A O 1
ATOM 939 N N . MET A 1 120 ? -11.836 -4.697 14.017 1.00 89.25 120 MET A N 1
ATOM 940 C CA . MET A 1 120 ? -12.731 -4.257 15.089 1.00 89.25 120 MET A CA 1
ATOM 941 C C . MET A 1 120 ? -13.558 -5.411 15.665 1.00 89.25 120 MET A C 1
ATOM 943 O O . MET A 1 120 ? -13.697 -5.499 16.884 1.00 89.25 120 MET A O 1
ATOM 947 N N . ASP A 1 121 ? -14.079 -6.302 14.817 1.00 87.50 121 ASP A N 1
ATOM 948 C CA . ASP A 1 121 ? -14.856 -7.473 15.250 1.00 87.50 121 ASP A CA 1
ATOM 949 C C . ASP A 1 121 ? -14.018 -8.412 16.138 1.00 87.50 121 ASP A C 1
ATOM 951 O O . ASP A 1 121 ? -14.442 -8.824 17.219 1.00 87.50 121 ASP A O 1
ATOM 955 N N . GLU A 1 122 ? -12.754 -8.621 15.765 1.00 85.62 122 GLU A N 1
ATOM 956 C CA . GLU A 1 122 ? -11.772 -9.396 16.534 1.00 85.62 122 GLU A CA 1
ATOM 957 C C . GLU A 1 122 ? -11.163 -8.625 17.721 1.00 85.62 122 GLU A C 1
ATOM 959 O O . GLU A 1 122 ? -10.277 -9.136 18.412 1.00 85.62 122 GLU A O 1
ATOM 964 N N . ARG A 1 123 ? -11.630 -7.397 17.995 1.00 87.12 123 ARG A N 1
ATOM 965 C CA . ARG A 1 123 ? -11.144 -6.515 19.078 1.00 87.12 123 ARG A CA 1
ATOM 966 C C . ARG A 1 123 ? -9.644 -6.204 18.997 1.00 87.12 123 ARG A C 1
ATOM 968 O O . ARG A 1 123 ? -8.984 -5.973 20.011 1.00 87.12 123 ARG A O 1
ATOM 975 N N . LEU A 1 124 ? -9.094 -6.209 17.788 1.00 88.06 124 LEU A N 1
ATOM 976 C CA . LEU A 1 124 ? -7.713 -5.822 17.502 1.00 88.06 124 LEU A CA 1
ATOM 977 C C . LEU A 1 124 ? -7.565 -4.321 17.288 1.00 88.06 124 LEU A C 1
ATOM 979 O O . LEU A 1 124 ? -6.506 -3.766 17.581 1.00 88.06 124 LEU A O 1
ATOM 983 N N . LEU A 1 125 ? -8.630 -3.692 16.798 1.00 90.12 125 LEU A N 1
ATOM 984 C CA . LEU A 1 125 ? -8.743 -2.267 16.539 1.00 90.12 125 LEU A CA 1
ATOM 985 C C . LEU A 1 125 ? -9.904 -1.685 17.348 1.00 90.12 125 LEU A C 1
ATOM 987 O O . LEU A 1 125 ? -11.034 -2.157 17.259 1.00 90.12 125 LEU A O 1
ATOM 991 N N . THR A 1 126 ? -9.636 -0.602 18.063 1.00 89.00 126 THR A N 1
ATOM 992 C CA . THR A 1 126 ? -10.658 0.290 18.613 1.00 89.00 126 THR A CA 1
ATOM 993 C C . THR A 1 126 ? -10.561 1.629 17.902 1.00 89.00 126 THR A C 1
ATOM 995 O O . THR A 1 126 ? -9.487 2.230 17.847 1.00 89.00 126 THR A O 1
ATOM 998 N N . VAL A 1 127 ? -11.680 2.103 17.359 1.00 86.44 127 VAL A N 1
ATOM 999 C CA . VAL A 1 127 ? -11.775 3.398 16.678 1.00 86.44 127 VAL A CA 1
ATOM 1000 C C . VAL A 1 127 ? -12.393 4.408 17.634 1.00 86.44 127 VAL A C 1
ATOM 1002 O O . VAL A 1 127 ? -13.521 4.228 18.087 1.00 86.44 127 VAL A O 1
ATOM 1005 N N . HIS A 1 128 ? -11.685 5.501 17.893 1.00 83.44 128 HIS A N 1
ATOM 1006 C CA . HIS A 1 128 ? -12.143 6.583 18.762 1.00 83.44 128 HIS A CA 1
ATOM 1007 C C . HIS A 1 128 ? -12.650 7.740 17.903 1.00 83.44 128 HIS A C 1
ATOM 1009 O O . HIS A 1 128 ? -11.996 8.769 17.737 1.00 83.44 128 HIS A O 1
ATOM 1015 N N . SER A 1 129 ? -13.822 7.556 17.296 1.00 71.12 129 SER A N 1
ATOM 1016 C CA . SER A 1 129 ? -14.474 8.581 16.474 1.00 71.12 129 SER A CA 1
ATOM 1017 C C . SER A 1 129 ? -15.781 9.055 17.107 1.00 71.12 129 SER A C 1
ATOM 1019 O O . SER A 1 129 ? -16.388 8.361 17.922 1.00 71.12 129 SER A O 1
ATOM 1021 N N . ARG A 1 130 ? -16.269 10.234 16.695 1.00 67.50 130 ARG A N 1
ATOM 1022 C CA . ARG A 1 130 ? -17.599 10.718 17.111 1.00 67.50 130 ARG A CA 1
ATOM 1023 C C . ARG A 1 130 ? -18.710 9.724 16.753 1.00 67.50 130 ARG A C 1
ATOM 1025 O O . ARG A 1 130 ? -19.686 9.636 17.482 1.00 67.50 130 ARG A O 1
ATOM 1032 N N . VAL A 1 131 ? -18.552 8.987 15.651 1.00 65.00 131 VAL A N 1
ATOM 1033 C CA . VAL A 1 131 ? -19.502 7.954 15.216 1.00 65.00 131 VAL A CA 1
ATOM 1034 C C . VAL A 1 131 ? -19.393 6.710 16.098 1.00 65.00 131 VAL A C 1
ATOM 1036 O O . VAL A 1 131 ? -20.410 6.162 16.494 1.00 65.00 131 VAL A O 1
ATOM 1039 N N . ALA A 1 132 ? -18.187 6.302 16.498 1.00 65.25 132 ALA A N 1
ATOM 1040 C CA . ALA A 1 132 ? -18.030 5.220 17.471 1.00 65.25 132 ALA A CA 1
ATOM 1041 C C . ALA A 1 132 ? -18.696 5.570 18.817 1.00 65.25 132 ALA A C 1
ATOM 1043 O O . ALA A 1 132 ? -19.342 4.726 19.436 1.00 65.25 132 ALA A O 1
ATOM 1044 N N . ALA A 1 133 ? -18.608 6.839 19.233 1.00 62.22 133 ALA A N 1
ATOM 1045 C CA . ALA A 1 133 ? -19.201 7.331 20.475 1.00 62.22 133 ALA A CA 1
ATOM 1046 C C . ALA A 1 133 ? -20.743 7.328 20.484 1.00 62.22 133 ALA A C 1
ATOM 1048 O O . ALA A 1 133 ? -21.335 7.353 21.559 1.00 62.22 133 ALA A O 1
ATOM 1049 N N . THR A 1 134 ? -21.410 7.276 19.324 1.00 71.56 134 THR A N 1
ATOM 1050 C CA . THR A 1 134 ? -22.880 7.171 19.256 1.00 71.56 134 THR A CA 1
ATOM 1051 C C . THR A 1 134 ? -23.389 5.729 19.352 1.00 71.56 134 THR A C 1
ATOM 1053 O O . THR A 1 134 ? -24.593 5.504 19.247 1.00 71.56 134 THR A O 1
ATOM 1056 N N . GLY A 1 135 ? -22.505 4.745 19.566 1.00 64.69 135 GLY A N 1
ATOM 1057 C CA . GLY A 1 135 ? -22.887 3.348 19.800 1.00 64.69 135 GLY A CA 1
ATOM 1058 C C . GLY A 1 135 ? -23.434 2.623 18.566 1.00 64.69 135 GLY A C 1
ATOM 1059 O O . GLY A 1 135 ? -24.082 1.586 18.693 1.00 64.69 135 GLY A O 1
ATOM 1060 N N . VAL A 1 136 ? -23.200 3.148 17.359 1.00 73.88 136 VAL A N 1
ATOM 1061 C CA . VAL A 1 136 ? -23.549 2.445 16.115 1.00 73.88 136 VAL A CA 1
ATOM 1062 C C . VAL A 1 136 ? -22.625 1.244 15.897 1.00 73.88 136 VAL A C 1
ATOM 1064 O O . VAL A 1 136 ? -21.433 1.293 16.191 1.00 73.88 136 VAL A O 1
ATOM 1067 N N . GLY A 1 137 ? -23.183 0.157 15.353 1.00 80.19 137 GLY A N 1
ATOM 1068 C CA . GLY A 1 137 ? -22.454 -1.099 15.142 1.00 80.19 137 GLY A CA 1
ATOM 1069 C C . GLY A 1 137 ? -21.181 -0.960 14.294 1.00 80.19 137 GLY A C 1
ATOM 1070 O O . GLY A 1 137 ? -21.054 -0.036 13.486 1.00 80.19 137 GLY A O 1
ATOM 1071 N N . THR A 1 138 ? -20.262 -1.921 14.448 1.00 83.12 138 THR A N 1
ATOM 1072 C CA . THR A 1 138 ? -18.905 -1.946 13.867 1.00 83.12 138 THR A CA 1
ATOM 1073 C C . THR A 1 138 ? -18.848 -1.492 12.411 1.00 83.12 138 THR A C 1
ATOM 1075 O O . THR A 1 138 ? -18.130 -0.552 12.085 1.00 83.12 138 THR A O 1
ATOM 1078 N N . VAL A 1 139 ? -19.668 -2.089 11.543 1.00 82.94 139 VAL A N 1
ATOM 1079 C CA . VAL A 1 139 ? -19.681 -1.792 10.102 1.00 82.94 139 VAL A CA 1
ATOM 1080 C C . VAL A 1 139 ? -19.963 -0.311 9.821 1.00 82.94 139 VAL A C 1
ATOM 1082 O O . VAL A 1 139 ? -19.287 0.299 8.997 1.00 82.94 139 VAL A O 1
ATOM 1085 N N . LYS A 1 140 ? -20.923 0.301 10.527 1.00 82.62 140 LYS A N 1
ATOM 1086 C CA . LYS A 1 140 ? -21.261 1.723 10.338 1.00 82.62 140 LYS A CA 1
ATOM 1087 C C . LYS A 1 140 ? -20.131 2.634 10.813 1.00 82.62 140 LYS A C 1
ATOM 1089 O O . LYS A 1 140 ? -19.836 3.624 10.149 1.00 82.62 140 LYS A O 1
ATOM 1094 N N . THR A 1 141 ? -19.489 2.281 11.925 1.00 82.06 141 THR A N 1
ATOM 1095 C CA . THR A 1 141 ? -18.336 3.018 12.457 1.00 82.06 141 THR A CA 1
ATOM 1096 C C . THR A 1 141 ? -17.156 2.987 11.487 1.00 82.06 141 THR A C 1
ATOM 1098 O O . THR A 1 141 ? -16.571 4.033 11.217 1.00 82.06 141 THR A O 1
ATOM 1101 N N . VAL A 1 142 ? -16.847 1.821 10.912 1.00 85.19 142 VAL A N 1
ATOM 1102 C CA . VAL A 1 142 ? -15.750 1.653 9.945 1.00 85.19 142 VAL A CA 1
ATOM 1103 C C . VAL A 1 142 ? -16.045 2.372 8.630 1.00 85.19 142 VAL A C 1
ATOM 1105 O O . VAL A 1 142 ? -15.218 3.146 8.156 1.00 85.19 142 VAL A O 1
ATOM 1108 N N . ILE A 1 143 ? -17.234 2.191 8.047 1.00 85.25 143 ILE A N 1
ATOM 1109 C CA . ILE A 1 143 ? -17.602 2.843 6.775 1.00 85.25 143 ILE A CA 1
ATOM 1110 C C . ILE A 1 143 ? -17.519 4.373 6.879 1.00 85.25 143 ILE A C 1
ATOM 1112 O O . ILE A 1 143 ? -17.134 5.023 5.909 1.00 85.25 143 ILE A O 1
ATOM 1116 N N . ALA A 1 144 ? -17.819 4.946 8.049 1.00 83.19 144 ALA A N 1
ATOM 1117 C CA . ALA A 1 144 ? -17.799 6.391 8.256 1.00 83.19 144 ALA A CA 1
ATOM 1118 C C . ALA A 1 144 ? -16.416 7.044 8.074 1.00 83.19 144 ALA A C 1
ATOM 1120 O O . ALA A 1 144 ? -16.363 8.250 7.840 1.00 83.19 144 ALA A O 1
ATOM 1121 N N . TYR A 1 145 ? -15.311 6.290 8.170 1.00 84.00 145 TYR A N 1
ATOM 1122 C CA . TYR A 1 145 ? -13.968 6.841 7.945 1.00 84.00 145 TYR A CA 1
ATOM 1123 C C . TYR A 1 145 ? -13.102 6.000 6.998 1.00 84.00 145 TYR A C 1
ATOM 1125 O O . TYR A 1 145 ? -12.420 6.577 6.151 1.00 84.00 145 TYR A O 1
ATOM 1133 N N . SER A 1 146 ? -13.113 4.666 7.110 1.00 86.38 146 SER A N 1
ATOM 1134 C C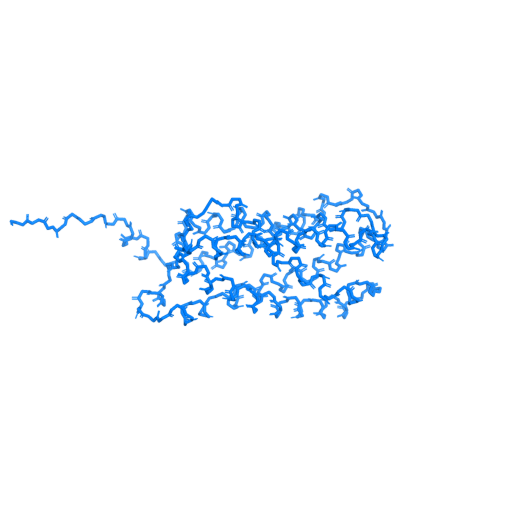A . SER A 1 146 ? -12.139 3.795 6.439 1.00 86.38 146 SER A CA 1
ATOM 1135 C C . SER A 1 146 ? -12.250 3.879 4.926 1.00 86.38 146 SER A C 1
ATOM 1137 O O . SER A 1 146 ? -11.228 3.925 4.251 1.00 86.38 146 SER A O 1
ATOM 1139 N N . PHE A 1 147 ? -13.466 3.975 4.381 1.00 87.56 147 PHE A N 1
ATOM 1140 C CA . PHE A 1 147 ? -13.647 4.013 2.930 1.00 87.56 147 PHE A CA 1
ATOM 1141 C C . PHE A 1 147 ? -12.968 5.242 2.311 1.00 87.56 147 PHE A C 1
ATOM 1143 O O . PHE A 1 147 ? -12.210 5.123 1.350 1.00 87.56 147 PHE A O 1
ATOM 1150 N N . LEU A 1 148 ? -13.182 6.424 2.903 1.00 89.06 148 LEU A N 1
ATOM 1151 C CA . LEU A 1 148 ? -12.542 7.659 2.453 1.00 89.06 148 LEU A CA 1
ATOM 1152 C C . LEU A 1 148 ? -11.038 7.638 2.731 1.00 89.06 148 LEU A C 1
ATOM 1154 O O . LEU A 1 148 ? -10.250 8.003 1.864 1.00 89.06 148 LEU A O 1
ATOM 1158 N N . PHE A 1 149 ? -10.641 7.196 3.923 1.00 90.25 149 PHE A N 1
ATOM 1159 C CA . PHE A 1 149 ? -9.246 7.154 4.342 1.00 90.25 149 PHE A CA 1
ATOM 1160 C C . PHE A 1 149 ? -8.396 6.256 3.429 1.00 90.25 149 PHE A C 1
ATOM 1162 O O . PHE A 1 149 ? -7.409 6.715 2.850 1.00 90.25 149 PHE A O 1
ATOM 1169 N N . PHE A 1 150 ? -8.799 4.997 3.246 1.00 92.56 150 PHE A N 1
ATOM 1170 C CA . PHE A 1 150 ? -8.073 4.062 2.391 1.00 92.56 150 PHE A CA 1
ATOM 1171 C C . PHE A 1 150 ? -8.266 4.361 0.908 1.00 92.56 150 PHE A C 1
ATOM 1173 O O . PHE A 1 150 ? -7.340 4.148 0.130 1.00 92.56 150 PHE A O 1
ATOM 1180 N N . GLY A 1 151 ? -9.421 4.902 0.512 1.00 93.06 151 GLY A N 1
ATOM 1181 C CA . GLY A 1 151 ? -9.645 5.374 -0.851 1.00 93.06 151 GLY A CA 1
ATOM 1182 C C . GLY A 1 151 ? -8.687 6.497 -1.232 1.00 93.06 151 GLY A C 1
ATOM 1183 O O . GLY A 1 151 ? -8.002 6.404 -2.248 1.00 93.06 151 GLY A O 1
ATOM 1184 N N . ALA A 1 152 ? -8.563 7.518 -0.380 1.00 92.50 152 ALA A N 1
ATOM 1185 C CA . ALA A 1 152 ? -7.602 8.602 -0.560 1.00 92.50 152 ALA A CA 1
ATOM 1186 C C . ALA A 1 152 ? -6.166 8.070 -0.587 1.00 92.50 152 ALA A C 1
ATOM 1188 O O . ALA A 1 152 ? -5.391 8.437 -1.466 1.00 92.50 152 ALA A O 1
ATOM 1189 N N . PHE A 1 153 ? -5.820 7.159 0.324 1.00 92.94 153 PHE A N 1
ATOM 1190 C CA . PHE A 1 153 ? -4.496 6.543 0.341 1.00 92.94 153 PHE A CA 1
ATOM 1191 C C . PHE A 1 153 ? -4.200 5.796 -0.971 1.00 92.94 153 PHE A C 1
ATOM 1193 O O . PHE A 1 153 ? -3.167 6.032 -1.598 1.00 92.94 153 PHE A O 1
ATOM 1200 N N . GLY A 1 154 ? -5.134 4.970 -1.450 1.00 93.25 154 GLY A N 1
ATOM 1201 C CA . GLY A 1 154 ? -5.009 4.250 -2.719 1.00 93.25 154 GLY A CA 1
ATOM 1202 C C . GLY A 1 154 ? -4.943 5.169 -3.944 1.00 93.25 154 GLY A C 1
ATOM 1203 O O . GLY A 1 154 ? -4.183 4.885 -4.873 1.00 93.25 154 GLY A O 1
ATOM 1204 N N . LEU A 1 155 ? -5.657 6.303 -3.926 1.00 93.88 155 LEU A N 1
ATOM 1205 C CA . LEU A 1 155 ? -5.577 7.332 -4.972 1.00 93.88 155 LEU A CA 1
ATOM 1206 C C . LEU A 1 155 ? -4.163 7.911 -5.102 1.00 93.88 155 LEU A C 1
ATOM 1208 O O . LEU A 1 155 ? -3.766 8.245 -6.217 1.00 93.88 155 LEU A O 1
ATOM 1212 N N . PHE A 1 156 ? -3.390 7.988 -4.014 1.00 92.94 156 PHE A N 1
ATOM 1213 C CA . PHE A 1 156 ? -1.973 8.360 -4.070 1.00 92.94 156 PHE A CA 1
ATOM 1214 C C . PHE A 1 156 ? -1.092 7.182 -4.488 1.00 92.94 156 PHE A C 1
ATOM 1216 O O . PHE A 1 156 ? -0.254 7.322 -5.383 1.00 92.94 156 PHE A O 1
ATOM 1223 N N . ILE A 1 157 ? -1.295 6.002 -3.896 1.00 93.06 157 ILE A N 1
ATOM 1224 C CA . ILE A 1 157 ? -0.462 4.823 -4.176 1.00 93.06 157 ILE A CA 1
ATOM 1225 C C . ILE A 1 157 ? -0.536 4.390 -5.646 1.00 93.06 157 ILE A C 1
ATOM 1227 O O . ILE A 1 157 ? 0.476 3.955 -6.196 1.00 93.06 157 ILE A O 1
ATOM 1231 N N . GLY A 1 158 ? -1.682 4.530 -6.316 1.00 94.06 158 GLY A N 1
ATOM 1232 C CA . GLY A 1 158 ? -1.832 4.195 -7.737 1.00 94.06 158 GLY A CA 1
ATOM 1233 C C . GLY A 1 158 ? -0.833 4.921 -8.659 1.00 94.06 158 GLY A C 1
ATOM 1234 O O . GLY A 1 158 ? -0.016 4.249 -9.297 1.00 94.06 158 GLY A O 1
ATOM 1235 N N . PRO A 1 159 ? -0.845 6.268 -8.722 1.00 93.50 159 PRO A N 1
ATOM 1236 C CA . PRO A 1 159 ? 0.112 7.071 -9.478 1.00 93.50 159 PRO A CA 1
ATOM 1237 C C . PRO A 1 159 ? 1.554 6.747 -9.125 1.00 93.50 159 PRO A C 1
ATOM 1239 O O . PRO A 1 159 ? 2.378 6.548 -10.011 1.00 93.50 159 PRO A O 1
ATOM 1242 N N . ILE A 1 160 ? 1.838 6.652 -7.828 1.00 93.06 160 ILE A N 1
ATOM 1243 C CA . ILE A 1 160 ? 3.166 6.362 -7.294 1.00 93.06 160 ILE A CA 1
ATOM 1244 C C . ILE A 1 160 ? 3.670 5.021 -7.808 1.00 93.06 160 ILE A C 1
ATOM 1246 O O . ILE A 1 160 ? 4.799 4.929 -8.275 1.00 93.06 160 ILE A O 1
ATOM 1250 N N . THR A 1 161 ? 2.826 3.991 -7.780 1.00 94.50 161 THR A N 1
ATOM 1251 C CA . THR A 1 161 ? 3.171 2.665 -8.296 1.00 94.50 161 THR A CA 1
ATOM 1252 C C . THR A 1 161 ? 3.485 2.737 -9.786 1.00 94.50 161 THR A C 1
ATOM 1254 O O . THR A 1 161 ? 4.462 2.144 -10.236 1.00 94.50 161 THR A O 1
ATOM 1257 N N . LYS A 1 162 ? 2.703 3.501 -10.558 1.00 95.75 162 LYS A N 1
ATOM 1258 C CA . LYS A 1 162 ? 2.938 3.666 -11.996 1.00 95.75 162 LYS A CA 1
ATOM 1259 C C . LYS A 1 162 ? 4.239 4.418 -12.293 1.00 95.75 162 LYS A C 1
ATOM 1261 O O . LYS A 1 162 ? 4.990 4.012 -13.172 1.00 95.75 162 LYS A O 1
ATOM 1266 N N . VAL A 1 163 ? 4.529 5.477 -11.539 1.00 93.62 163 VAL A N 1
ATOM 1267 C CA . VAL A 1 163 ? 5.790 6.230 -11.627 1.00 93.62 163 VAL A CA 1
ATOM 1268 C C . VAL A 1 163 ? 6.975 5.357 -11.209 1.00 93.62 163 VAL A C 1
ATOM 1270 O O . VAL A 1 163 ? 7.998 5.341 -11.888 1.00 93.62 163 VAL A O 1
ATOM 1273 N N . GLY A 1 164 ? 6.833 4.586 -10.131 1.00 94.88 164 GLY A N 1
ATOM 1274 C CA . GLY A 1 164 ? 7.840 3.632 -9.679 1.00 94.88 164 GLY A CA 1
ATOM 1275 C C . GLY A 1 164 ? 8.137 2.568 -10.729 1.00 94.88 164 GLY A C 1
ATOM 1276 O O . GLY A 1 164 ? 9.302 2.287 -10.982 1.00 94.88 164 GLY A O 1
ATOM 1277 N N . HIS A 1 165 ? 7.107 2.030 -11.388 1.00 95.81 165 HIS A N 1
ATOM 1278 C CA . HIS A 1 165 ? 7.281 1.086 -12.492 1.00 95.81 165 HIS A CA 1
ATOM 1279 C C . HIS A 1 165 ? 8.060 1.719 -13.648 1.00 95.81 165 HIS A C 1
ATOM 1281 O O . HIS A 1 165 ? 9.036 1.144 -14.119 1.00 95.81 165 HIS A O 1
ATOM 1287 N N . TYR A 1 166 ? 7.696 2.937 -14.050 1.00 96.00 166 TYR A N 1
ATOM 1288 C CA . TYR A 1 166 ? 8.400 3.646 -15.115 1.00 96.00 166 TYR A CA 1
ATOM 1289 C C . TYR A 1 166 ? 9.901 3.799 -14.823 1.00 96.00 166 TYR A C 1
ATOM 1291 O O . TYR A 1 166 ? 10.737 3.401 -15.628 1.00 96.00 166 TYR A O 1
ATOM 1299 N N . TYR A 1 167 ? 10.272 4.303 -13.644 1.00 96.31 167 TYR A N 1
ATOM 1300 C CA . TYR A 1 167 ? 11.688 4.509 -13.320 1.00 96.31 167 TYR A CA 1
ATOM 1301 C C . TYR A 1 167 ? 12.453 3.209 -13.049 1.00 96.31 167 TYR A C 1
ATOM 1303 O O . TYR A 1 167 ? 13.579 3.056 -13.516 1.00 96.31 167 TYR A O 1
ATOM 1311 N N . LEU A 1 168 ? 11.871 2.285 -12.281 1.00 96.56 168 LEU A N 1
ATOM 1312 C CA . LEU A 1 168 ? 12.578 1.101 -11.778 1.00 96.56 168 LEU A CA 1
ATOM 1313 C C . LEU A 1 168 ? 12.525 -0.090 -12.741 1.00 96.56 168 LEU A C 1
ATOM 1315 O O . LEU A 1 168 ? 13.340 -1.001 -12.604 1.00 96.56 168 LEU A O 1
ATOM 1319 N N . VAL A 1 169 ? 11.570 -0.102 -13.675 1.00 95.75 169 VAL A N 1
ATOM 1320 C CA . VAL A 1 169 ? 11.356 -1.200 -14.629 1.00 95.75 169 VAL A CA 1
ATOM 1321 C C . VAL A 1 169 ? 11.558 -0.727 -16.063 1.00 95.75 169 VAL A C 1
ATOM 1323 O O . VAL A 1 169 ? 12.436 -1.254 -16.733 1.00 95.75 169 VAL A O 1
ATOM 1326 N N . GLU A 1 170 ? 10.803 0.272 -16.532 1.00 94.81 170 GLU A N 1
ATOM 1327 C CA . GLU A 1 170 ? 10.876 0.702 -17.944 1.00 94.81 170 GLU A CA 1
ATOM 1328 C C . GLU A 1 170 ? 12.221 1.371 -18.270 1.00 94.81 170 GLU A C 1
ATOM 1330 O O . GLU A 1 170 ? 12.824 1.073 -19.297 1.00 94.81 170 GLU A O 1
ATOM 1335 N N . LEU A 1 171 ? 12.718 2.236 -17.381 1.00 94.75 171 LEU A N 1
ATOM 1336 C CA . LEU A 1 171 ? 14.035 2.871 -17.516 1.00 94.75 171 LEU A CA 1
ATOM 1337 C C . LEU A 1 171 ? 15.176 2.057 -16.887 1.00 94.75 171 LEU A C 1
ATOM 1339 O O . LEU A 1 171 ? 16.342 2.343 -17.149 1.00 94.75 171 LEU A O 1
ATOM 1343 N N . GLY A 1 172 ? 14.857 1.082 -16.028 1.00 93.06 172 GLY A N 1
ATOM 1344 C CA . GLY A 1 172 ? 15.841 0.256 -15.322 1.00 93.06 172 GLY A CA 1
ATOM 1345 C C . GLY A 1 172 ? 16.721 1.003 -14.307 1.00 93.06 172 GLY A C 1
ATOM 1346 O O . GLY A 1 172 ? 17.731 0.460 -13.861 1.00 93.06 172 GLY A O 1
ATOM 1347 N N . ASP A 1 173 ? 16.367 2.230 -13.910 1.00 93.94 173 ASP A N 1
ATOM 1348 C CA . ASP A 1 173 ? 17.184 3.055 -13.013 1.00 93.94 173 ASP A CA 1
ATOM 1349 C C . ASP A 1 173 ? 16.896 2.744 -11.536 1.00 93.94 173 ASP A C 1
ATOM 1351 O O . ASP A 1 173 ? 16.291 3.520 -10.787 1.00 93.94 173 ASP A O 1
ATOM 1355 N N . THR A 1 174 ? 17.347 1.570 -11.094 1.00 93.62 174 THR A N 1
ATOM 1356 C CA . THR A 1 174 ? 17.127 1.090 -9.722 1.00 93.62 174 THR A CA 1
ATOM 1357 C C . THR A 1 174 ? 17.858 1.916 -8.666 1.00 93.62 174 THR A C 1
ATOM 1359 O O . THR A 1 174 ? 17.500 1.858 -7.489 1.00 93.62 174 THR A O 1
ATOM 1362 N N . SER A 1 175 ? 18.861 2.706 -9.063 1.00 93.25 175 SER A N 1
ATOM 1363 C CA . SER A 1 175 ? 19.639 3.555 -8.153 1.00 93.25 175 SER A CA 1
ATOM 1364 C C . SER A 1 175 ? 18.782 4.638 -7.486 1.00 93.25 175 SER A C 1
ATOM 1366 O O . SER A 1 175 ? 19.048 5.045 -6.354 1.00 93.25 175 SER A O 1
ATOM 1368 N N . ARG A 1 176 ? 17.686 5.048 -8.141 1.00 91.94 176 ARG A N 1
ATOM 1369 C CA . ARG A 1 176 ? 16.775 6.097 -7.659 1.00 91.94 176 ARG A CA 1
ATOM 1370 C C . ARG A 1 176 ? 15.754 5.629 -6.632 1.00 91.94 176 ARG A C 1
ATOM 1372 O O . ARG A 1 176 ? 14.978 6.458 -6.164 1.00 91.94 176 ARG A O 1
ATOM 1379 N N . ILE A 1 177 ? 15.727 4.348 -6.259 1.00 94.44 177 ILE A N 1
ATOM 1380 C CA . ILE A 1 177 ? 14.681 3.795 -5.385 1.00 94.44 177 ILE A CA 1
ATOM 1381 C C . ILE A 1 177 ? 14.475 4.617 -4.105 1.00 94.44 177 ILE A C 1
ATOM 1383 O O . ILE A 1 177 ? 13.344 4.970 -3.779 1.00 94.44 177 ILE A O 1
ATOM 1387 N N . TRP A 1 178 ? 15.553 4.996 -3.417 1.00 93.12 178 TRP A N 1
ATOM 1388 C CA . TRP A 1 178 ? 15.467 5.754 -2.166 1.00 93.12 178 TRP A CA 1
ATOM 1389 C C . TRP A 1 178 ? 14.952 7.173 -2.376 1.00 93.12 178 TRP A C 1
ATOM 1391 O O . TRP A 1 178 ? 14.128 7.650 -1.598 1.00 93.12 178 TRP A O 1
ATOM 1401 N N . LEU A 1 179 ? 15.379 7.823 -3.461 1.00 94.06 179 LEU A N 1
ATOM 1402 C CA . LEU A 1 179 ? 14.869 9.135 -3.840 1.00 94.06 179 LEU A CA 1
ATOM 1403 C C . LEU A 1 179 ? 13.369 9.061 -4.144 1.00 94.06 179 LEU A C 1
ATOM 1405 O O . LEU A 1 179 ? 12.607 9.887 -3.651 1.00 94.06 179 LEU A O 1
ATOM 1409 N N . LEU A 1 180 ? 12.930 8.048 -4.895 1.00 94.06 180 LEU A N 1
ATOM 1410 C CA . LEU A 1 180 ? 11.516 7.846 -5.209 1.00 94.06 180 LEU A CA 1
ATOM 1411 C C . LEU A 1 180 ? 10.691 7.584 -3.944 1.00 94.06 180 LEU A C 1
ATOM 1413 O O . LEU A 1 180 ? 9.612 8.157 -3.811 1.00 94.06 180 LEU A O 1
ATOM 1417 N N . ILE A 1 181 ? 11.189 6.772 -3.003 1.00 94.44 181 ILE A N 1
ATOM 1418 C CA . ILE A 1 181 ? 10.524 6.535 -1.709 1.00 94.44 181 ILE A CA 1
ATOM 1419 C C . ILE A 1 181 ? 10.377 7.851 -0.941 1.00 94.44 181 ILE A C 1
ATOM 1421 O O . ILE A 1 181 ? 9.283 8.157 -0.474 1.00 94.44 181 ILE A O 1
ATOM 1425 N N . LEU A 1 182 ? 11.442 8.652 -0.840 1.00 92.81 182 LEU A N 1
ATOM 1426 C CA . LEU A 1 182 ? 11.425 9.925 -0.112 1.00 92.81 182 LEU A CA 1
ATOM 1427 C C . LEU A 1 182 ? 10.465 10.945 -0.736 1.00 92.81 182 LEU A C 1
ATOM 1429 O O . LEU A 1 182 ? 9.619 11.503 -0.036 1.00 92.81 182 LEU A O 1
ATOM 1433 N N . LEU A 1 183 ? 10.551 11.141 -2.055 1.00 91.38 183 LEU A N 1
ATOM 1434 C CA . LEU A 1 183 ? 9.670 12.046 -2.805 1.00 91.38 183 LEU A CA 1
ATOM 1435 C C . LEU A 1 183 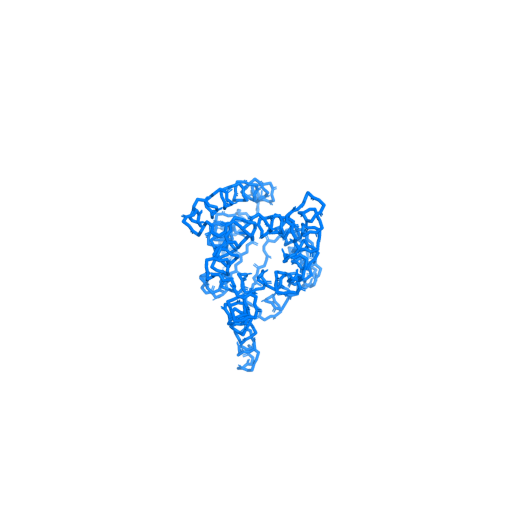? 8.203 11.617 -2.750 1.00 91.38 183 LEU A C 1
ATOM 1437 O O . LEU A 1 183 ? 7.311 12.431 -2.963 1.00 91.38 183 LEU A O 1
ATOM 1441 N N . THR A 1 184 ? 7.961 10.347 -2.451 1.00 91.06 184 THR A N 1
ATOM 1442 C CA . THR A 1 184 ? 6.628 9.783 -2.315 1.00 91.06 184 THR A CA 1
ATOM 1443 C C . THR A 1 184 ? 6.078 9.921 -0.899 1.00 91.06 184 THR A C 1
ATOM 1445 O O . THR A 1 184 ? 4.945 10.364 -0.705 1.00 91.06 184 THR A O 1
ATOM 1448 N N . ILE A 1 185 ? 6.855 9.512 0.104 1.00 91.56 185 ILE A N 1
ATOM 1449 C CA . ILE A 1 185 ? 6.359 9.389 1.473 1.00 91.56 185 ILE A CA 1
ATOM 1450 C C . ILE A 1 185 ? 6.097 10.761 2.093 1.00 91.56 185 ILE A C 1
ATOM 1452 O O . ILE A 1 185 ? 5.094 10.935 2.779 1.00 91.56 185 ILE A O 1
ATOM 1456 N N . VAL A 1 186 ? 6.947 11.753 1.804 1.00 90.25 186 VAL A N 1
ATOM 1457 C CA . VAL A 1 186 ? 6.853 13.086 2.413 1.00 90.25 186 VAL A CA 1
ATOM 1458 C C . VAL A 1 186 ? 5.538 13.789 2.049 1.00 90.25 186 VAL A C 1
ATOM 1460 O O . VAL A 1 186 ? 4.819 14.170 2.975 1.00 90.25 186 VAL A O 1
ATOM 1463 N N . PRO A 1 187 ? 5.146 13.926 0.764 1.00 87.88 187 PRO A N 1
ATOM 1464 C CA . PRO A 1 187 ? 3.881 14.573 0.417 1.00 87.88 187 PRO A CA 1
ATOM 1465 C C . PRO A 1 187 ? 2.658 13.843 0.976 1.00 87.88 187 PRO A C 1
ATOM 1467 O O . PRO A 1 187 ? 1.752 14.492 1.499 1.00 87.88 187 PRO A O 1
ATOM 1470 N N . ILE A 1 188 ? 2.639 12.504 0.921 1.00 91.06 188 ILE A N 1
ATOM 1471 C CA . ILE A 1 188 ? 1.525 11.720 1.474 1.00 91.06 188 ILE A CA 1
ATOM 1472 C C . ILE A 1 188 ? 1.417 11.963 2.983 1.00 91.06 188 ILE A C 1
ATOM 1474 O O . ILE A 1 188 ? 0.330 12.242 3.485 1.00 91.06 188 ILE A O 1
ATOM 1478 N N . CYS A 1 189 ? 2.534 11.906 3.711 1.00 91.00 189 CYS A N 1
ATOM 1479 C CA . CYS A 1 189 ? 2.549 12.181 5.142 1.00 91.00 189 CYS A CA 1
ATOM 1480 C C . CYS A 1 189 ? 2.019 13.584 5.457 1.00 91.00 189 CYS A C 1
ATOM 1482 O O . CYS A 1 189 ? 1.145 13.716 6.307 1.00 91.00 189 CYS A O 1
ATOM 1484 N N . VAL A 1 190 ? 2.471 14.623 4.748 1.00 88.88 190 VAL A N 1
ATOM 1485 C CA . VAL A 1 190 ? 2.006 16.006 4.966 1.00 88.88 190 VAL A CA 1
ATOM 1486 C C . VAL A 1 190 ? 0.492 16.135 4.767 1.00 88.88 190 VAL A C 1
ATOM 1488 O O . VAL A 1 190 ? -0.192 16.723 5.607 1.00 88.88 190 VAL A O 1
ATOM 1491 N N . LEU A 1 191 ? -0.052 15.547 3.700 1.00 88.12 191 LEU A N 1
ATOM 1492 C CA . LEU A 1 191 ? -1.488 15.597 3.416 1.00 88.12 191 LEU A CA 1
ATOM 1493 C C . LEU A 1 191 ? -2.312 14.884 4.494 1.00 88.12 191 LEU A C 1
ATOM 1495 O O . LEU A 1 191 ? -3.318 15.417 4.967 1.00 88.12 191 LEU A O 1
ATOM 1499 N N . PHE A 1 192 ? -1.873 13.703 4.930 1.00 89.00 192 PHE A N 1
ATOM 1500 C CA . PHE A 1 192 ? -2.581 12.958 5.968 1.00 89.00 192 PHE A CA 1
ATOM 1501 C C . PHE A 1 192 ? -2.394 13.554 7.369 1.00 89.00 192 PHE A C 1
ATOM 1503 O O . PHE A 1 192 ? -3.299 13.430 8.191 1.00 89.00 192 PHE A O 1
ATOM 1510 N N . LEU A 1 193 ? -1.285 14.251 7.645 1.00 87.69 193 LEU A N 1
ATOM 1511 C CA . LEU A 1 193 ? -1.121 15.036 8.876 1.00 87.69 193 LEU A CA 1
ATOM 1512 C C . LEU A 1 193 ? -2.194 16.123 8.952 1.00 87.69 193 LEU A C 1
ATOM 1514 O O . LEU A 1 193 ? -2.859 16.251 9.979 1.00 87.69 193 LEU A O 1
ATOM 1518 N N . ALA A 1 194 ? -2.408 16.860 7.858 1.00 84.38 194 ALA A N 1
ATOM 1519 C CA . ALA A 1 194 ? -3.459 17.872 7.788 1.00 84.38 194 ALA A CA 1
ATOM 1520 C C . ALA A 1 194 ? -4.856 17.251 7.966 1.00 84.38 194 ALA A C 1
ATOM 1522 O O . ALA A 1 194 ? -5.663 17.756 8.747 1.00 84.38 194 ALA A O 1
ATOM 1523 N N . TYR A 1 195 ? -5.122 16.119 7.307 1.00 84.38 195 TYR A N 1
ATOM 1524 C CA . TYR A 1 195 ? -6.380 15.383 7.458 1.00 84.38 195 TYR A CA 1
ATOM 1525 C C . TYR A 1 195 ? -6.641 14.950 8.911 1.00 84.38 195 TYR A C 1
ATOM 1527 O O . TYR A 1 195 ? -7.727 15.183 9.444 1.00 84.38 195 TYR A O 1
ATOM 1535 N N . PHE A 1 196 ? -5.647 14.366 9.588 1.00 83.88 196 PHE A N 1
ATOM 1536 C CA . PHE A 1 196 ? -5.790 13.941 10.982 1.00 83.88 196 PHE A CA 1
ATOM 1537 C C . PHE A 1 196 ? -5.938 15.111 11.945 1.00 83.88 196 PHE A C 1
ATOM 1539 O O . PHE A 1 196 ? -6.761 15.030 12.855 1.00 83.88 196 PHE A O 1
ATOM 1546 N N . ALA A 1 197 ? -5.217 16.211 11.721 1.00 80.25 197 ALA A N 1
ATOM 1547 C CA . ALA A 1 197 ? -5.381 17.424 12.512 1.00 80.25 197 ALA A CA 1
ATOM 1548 C C . ALA A 1 197 ? -6.823 17.956 12.432 1.00 80.25 197 ALA A C 1
ATOM 1550 O O . ALA A 1 197 ? -7.406 18.284 13.463 1.00 80.25 197 ALA A O 1
ATOM 1551 N N . LEU A 1 198 ? -7.433 17.960 11.240 1.00 77.50 198 LEU A N 1
ATOM 1552 C CA . LEU A 1 198 ? -8.826 18.387 11.042 1.00 77.50 198 LEU A CA 1
ATOM 1553 C C . LEU A 1 198 ? -9.849 17.426 11.660 1.00 77.50 198 LEU A C 1
ATOM 1555 O O . LEU A 1 198 ? -10.877 17.867 12.172 1.00 77.50 198 LEU A O 1
ATOM 1559 N N . MET A 1 199 ? -9.584 16.118 11.624 1.00 71.12 199 MET A N 1
ATOM 1560 C CA . MET A 1 199 ? -10.452 15.124 12.266 1.00 71.12 199 MET A CA 1
ATOM 1561 C C . MET A 1 199 ? -10.323 15.113 13.791 1.00 71.12 199 MET A C 1
ATOM 1563 O O . MET A 1 199 ? -11.263 14.726 14.492 1.00 71.12 199 MET A O 1
ATOM 1567 N N . SER A 1 200 ? -9.168 15.516 14.318 1.00 67.94 200 SER A N 1
ATOM 1568 C CA . SER A 1 200 ? -8.923 15.531 15.752 1.00 67.94 200 SER A CA 1
ATOM 1569 C C . SER A 1 200 ? -9.785 16.590 16.439 1.00 67.94 200 SER A C 1
ATOM 1571 O O . SER A 1 200 ? -9.693 17.788 16.189 1.00 67.94 200 SER A O 1
ATOM 1573 N N . ASN A 1 201 ? -10.679 16.136 17.314 1.00 57.28 201 ASN A N 1
ATOM 1574 C CA . ASN A 1 201 ? -11.568 17.003 18.072 1.00 57.28 201 ASN A CA 1
ATOM 1575 C C . ASN A 1 201 ? -10.981 17.209 19.481 1.00 57.28 201 ASN A C 1
ATOM 1577 O O . ASN A 1 201 ? -10.916 16.231 20.232 1.00 57.28 201 ASN A O 1
ATOM 1581 N N . PRO A 1 202 ? -10.622 18.436 19.904 1.00 51.59 202 PRO A N 1
ATOM 1582 C CA . PRO A 1 202 ? -9.951 18.672 21.190 1.00 51.59 202 PRO A CA 1
ATOM 1583 C C . PRO A 1 202 ? -10.740 18.185 22.420 1.00 51.59 202 PRO A C 1
ATOM 1585 O O . PRO A 1 202 ? -10.165 17.943 23.476 1.00 51.59 202 PRO A O 1
ATOM 1588 N N . ARG A 1 203 ? -12.059 17.986 22.288 1.00 47.94 203 ARG A N 1
ATOM 1589 C CA . ARG A 1 203 ? -12.935 17.505 23.370 1.00 47.94 203 ARG A CA 1
ATOM 1590 C C . ARG A 1 203 ? -12.847 15.993 23.634 1.00 47.94 203 ARG A C 1
ATOM 1592 O O . ARG A 1 203 ? -13.101 15.578 24.757 1.00 47.94 203 ARG A O 1
ATOM 1599 N N . GLY A 1 204 ? -12.464 15.174 22.648 1.00 45.75 204 GLY A N 1
ATOM 1600 C CA . GLY A 1 204 ? -12.312 13.718 22.831 1.00 45.75 204 GLY A CA 1
ATOM 1601 C C . GLY A 1 204 ? -11.047 13.340 23.610 1.00 45.75 204 GLY A C 1
ATOM 1602 O O . GLY A 1 204 ? -11.074 12.446 24.449 1.00 45.75 204 GLY A O 1
ATOM 1603 N N . ALA A 1 205 ? -9.964 14.099 23.410 1.00 47.22 205 ALA A N 1
ATOM 1604 C CA . ALA A 1 205 ? -8.705 13.936 24.140 1.00 47.22 205 ALA A CA 1
ATOM 1605 C C . ALA A 1 205 ? -8.817 14.295 25.638 1.00 47.22 205 ALA A C 1
ATOM 1607 O O . ALA A 1 205 ? -8.034 13.807 26.449 1.00 47.22 205 ALA A O 1
ATOM 1608 N N . LEU A 1 206 ? -9.793 15.134 26.010 1.00 42.00 206 LEU A N 1
ATOM 1609 C CA . LEU A 1 206 ? -10.096 15.478 27.404 1.00 42.00 206 LEU A CA 1
ATOM 1610 C C . LEU A 1 206 ? -10.891 14.373 28.117 1.00 42.00 206 LEU A C 1
ATOM 1612 O O . LEU A 1 206 ? -10.631 14.111 29.286 1.00 42.00 206 LEU A O 1
ATOM 1616 N N . ALA A 1 207 ? -11.791 13.681 27.411 1.00 43.78 207 ALA A N 1
ATOM 1617 C CA . ALA A 1 207 ? -12.547 12.555 27.965 1.00 43.78 207 ALA A CA 1
ATOM 1618 C C . ALA A 1 207 ? -11.663 11.315 28.201 1.00 43.78 207 ALA A C 1
ATOM 1620 O O . ALA A 1 207 ? -11.798 10.650 29.219 1.00 43.78 207 ALA A O 1
ATOM 1621 N N . ALA A 1 208 ? -10.688 11.053 27.321 1.00 50.19 208 ALA A N 1
ATOM 1622 C CA . ALA A 1 208 ? -9.716 9.966 27.497 1.00 50.19 208 ALA A CA 1
ATOM 1623 C C . ALA A 1 208 ? -8.699 10.204 28.639 1.00 50.19 208 ALA A C 1
ATOM 1625 O O . ALA A 1 208 ? -7.942 9.301 28.988 1.00 50.19 208 ALA A O 1
ATOM 1626 N N . LYS A 1 209 ? -8.660 11.418 29.211 1.00 44.09 209 LYS A N 1
ATOM 1627 C CA . LYS A 1 209 ? -7.773 11.803 30.321 1.00 44.09 209 LYS A CA 1
ATOM 1628 C C . LYS A 1 209 ? -8.449 11.822 31.694 1.00 44.09 209 LYS A C 1
ATOM 1630 O O . LYS A 1 209 ? -7.749 12.082 32.668 1.00 44.09 209 LYS A O 1
ATOM 1635 N N . GLN A 1 210 ? -9.753 11.564 31.799 1.00 36.72 210 GLN A N 1
ATOM 1636 C CA . GLN A 1 210 ? -10.401 11.364 33.096 1.00 36.72 210 GLN A CA 1
ATOM 1637 C C . GLN A 1 210 ? -10.387 9.867 33.435 1.00 36.72 210 GLN A C 1
ATOM 1639 O O . GLN A 1 210 ? -11.229 9.135 32.922 1.00 36.72 210 GLN A O 1
ATOM 1644 N N . PRO A 1 211 ? -9.444 9.375 34.265 1.00 41.88 211 PRO A N 1
ATOM 1645 C CA . PRO A 1 211 ? -9.677 8.121 34.963 1.00 41.88 211 PRO A CA 1
ATOM 1646 C C . PRO A 1 211 ? -10.890 8.310 35.879 1.00 41.88 211 PRO A C 1
ATOM 1648 O O . PRO A 1 211 ? -11.077 9.395 36.431 1.00 41.88 211 PRO A O 1
ATOM 1651 N N . ASP A 1 212 ? -11.694 7.261 36.024 1.00 46.06 212 ASP A N 1
ATOM 1652 C CA . ASP A 1 212 ? -12.851 7.171 36.917 1.00 46.06 212 ASP A CA 1
ATOM 1653 C C . ASP A 1 212 ? -12.476 7.498 38.378 1.00 46.06 212 ASP A C 1
ATOM 1655 O O . ASP A 1 212 ? -12.294 6.618 39.214 1.00 46.06 212 ASP A O 1
ATOM 1659 N N . SER A 1 213 ? -12.350 8.781 38.715 1.00 44.03 213 SER A N 1
ATOM 1660 C CA . SER A 1 213 ? -12.178 9.273 40.084 1.00 44.03 213 SER A CA 1
ATOM 1661 C C . SER A 1 213 ? -13.487 9.852 40.622 1.00 44.03 213 SER A C 1
ATOM 1663 O O . SER A 1 213 ? -13.496 10.902 41.264 1.00 44.03 213 SER A O 1
ATOM 1665 N N . ALA A 1 214 ? -14.609 9.198 40.320 1.00 47.69 214 ALA A N 1
ATOM 1666 C CA . ALA A 1 214 ? -15.923 9.575 40.829 1.00 47.69 214 ALA A CA 1
ATOM 1667 C C . ALA A 1 214 ? -16.774 8.330 41.126 1.00 47.69 214 ALA A C 1
ATOM 1669 O O . ALA A 1 214 ? -17.733 8.010 40.432 1.00 47.69 214 ALA A O 1
ATOM 1670 N N . GLY A 1 215 ? -16.393 7.639 42.195 1.00 40.31 215 GLY A N 1
ATOM 1671 C CA . GLY A 1 215 ? -17.205 6.661 42.914 1.00 40.31 215 GLY A CA 1
ATOM 1672 C C . GLY A 1 215 ? -16.399 6.241 44.139 1.00 40.31 215 GLY A C 1
ATOM 1673 O O . GLY A 1 215 ? -15.508 5.410 44.033 1.00 40.31 215 GLY A O 1
ATOM 1674 N N . SER A 1 216 ? -16.557 6.847 45.312 1.00 33.97 216 SER A N 1
ATOM 1675 C CA . SER A 1 216 ? -17.787 6.837 46.111 1.00 33.97 216 SER A CA 1
ATOM 1676 C C . SER A 1 216 ? -17.704 7.909 47.216 1.00 33.97 216 SER A C 1
ATOM 1678 O O . SER A 1 216 ? -16.606 8.102 47.743 1.00 33.97 216 SER A O 1
ATOM 1680 N N . PRO A 1 217 ? -18.800 8.592 47.592 1.00 44.31 217 PRO A N 1
ATOM 1681 C CA . PRO A 1 217 ? -18.999 9.040 48.970 1.00 44.31 217 PRO A CA 1
ATOM 1682 C C . PRO A 1 217 ? -19.342 7.864 49.897 1.00 44.31 217 PRO A C 1
ATOM 1684 O O . PRO A 1 217 ? -19.957 6.884 49.412 1.00 44.31 217 PRO A O 1
#

pLDDT: mean 85.81, std 14.14, range [33.97, 96.62]

Secondary structure (DSSP, 8-state):
--HHHHHHHHHHHHHHHHHHHHHHHHHH---THHHHHHHHHHHHHIIIIIHHHHHTS--EEESS-HHHHHHHHHHHHTHHHHHTHHHHHSPP-HHHHHHHHHHHHHHHHHHHHHHHHHHHHTTSEEE--TTGGGT--HHHHHHTTHHHHHHHHHHHHHHHHHHHHIIIIIS--GGGHHHHHHHHHHHHHHHHHHHHHHH--HHHHHHTT--------

Organism: Sorangium cellulosum (NCBI:txid56)